Protein AF-0000000082937849 (afdb_homodimer)

Sequence (236 aa):
MTFFYVCLGGLIGALARYGLTTFLNKKFVTYGPYKSTLLINVVGSLILGVLLGVLEGNSEEVKLGVSVGVIGAFTTYSTFSLDCVKLLIEKQWRIFFLYSLSTFLLCVFFFYLGLIMFMTFFYVCLGGLIGALARYGLTTFLNKKFVTYGPYKSTLLINVVGSLILGVLLGVLEGNSEEVKLGVSVGVIGAFTTYSTFSLDCVKLLIEKQWRIFFLYSLSTFLLCVFFFYLGLIMF

Organism: NCBI:txid1808955

Secondary structure (DSSP, 8-state):
-HHHHHHHHHHHHHHHHHHHHHHHHHH--SSHHHHHHHHHHHHHHHHHHHHHHHTTTS-HHHHHIIIIIIIHHHS-SHHHHHHHHHHHHTT-HHHHHHHHHHHHHHHHHHHHHHHHT-/-HHHHHHHHHHHHHHHHHHHHHHHHHH--SSTHHHHHHHHHHHHHHHHHHHHHHTTTS-HHHHIIIIIIIIHHHS-SHHHHHHHHHHHHTT-HHHHHHHHHHHHHHHHHHHHHHHHT-

Nearest PDB structures (foldseek):
  7kka-assembly1_B  TM=8.982E-01  e=3.176E-04  Escherichia coli
  7kkr-assembly1_B  TM=8.951E-01  e=3.511E-04  Escherichia coli
  5kbn-assembly1_A  TM=8.966E-01  e=7.843E-04  Escherichia coli
  6b24-assembly1_A  TM=7.841E-01  e=1.653E-04  Escherichia coli
  6b2b-assembly1_B  TM=7.882E-01  e=5.802E-04  Escherichia coli

pLDDT: mean 94.39, std 5.17, range [73.0, 98.88]

Radius of gyration: 16.49 Å; Cα contacts (8 Å, |Δi|>4): 453; chains: 2; bounding box: 31×48×45 Å

InterPro domains:
  IPR003691 Fluoride-specific ion channel FluC [MF_00454] (3-118)
  IPR003691 Fluoride-specific ion channel FluC [PF02537] (5-115)
  IPR003691 Fluoride-specific ion channel FluC [PTHR28259] (3-114)

Solvent-accessible surface area (backbone atoms only — not comparable to full-atom values): 10563 Å² total; per-residue (Å²): 113,50,66,57,34,20,25,53,15,0,23,51,10,16,42,50,34,51,52,50,38,55,52,38,38,71,69,31,76,80,68,18,67,56,56,29,54,40,50,40,26,28,52,29,9,20,50,46,21,34,43,60,45,75,40,68,84,50,55,68,44,57,46,41,10,45,49,52,4,20,35,22,9,31,5,36,34,27,61,51,26,50,50,45,44,50,27,55,74,70,64,38,58,69,60,35,51,52,49,55,50,48,41,53,52,45,16,36,47,33,16,49,54,22,36,68,76,89,115,50,63,57,34,19,24,53,16,0,23,52,10,16,42,50,34,51,52,50,37,54,51,39,36,72,70,31,72,78,75,27,67,55,57,31,54,40,50,41,26,28,53,29,8,20,51,46,21,35,42,61,47,77,41,70,82,52,57,67,44,58,45,40,10,45,48,52,4,20,36,21,8,32,5,38,34,27,60,51,25,51,49,45,44,50,27,54,75,69,64,36,59,71,60,34,51,52,51,56,50,47,41,52,52,46,14,34,48,34,15,50,54,22,36,68,75,89

Structure (mmCIF, N/CA/C/O backbone):
data_AF-0000000082937849-model_v1
#
loop_
_entity.id
_entity.type
_entity.pdbx_description
1 polymer 'Fluoride-specific ion channel FluC'
#
loop_
_atom_site.group_PDB
_atom_site.id
_atom_site.type_symbol
_atom_site.label_atom_id
_atom_site.label_alt_id
_atom_site.label_comp_id
_atom_site.label_asym_id
_atom_site.label_entity_id
_atom_site.label_seq_id
_atom_site.pdbx_PDB_ins_code
_atom_site.Cartn_x
_atom_site.Cartn_y
_atom_site.Cartn_z
_atom_site.occupancy
_atom_site.B_iso_or_equiv
_atom_site.auth_seq_id
_atom_site.auth_comp_id
_atom_site.auth_asym_id
_atom_site.auth_atom_id
_atom_site.pdbx_PDB_model_num
ATOM 1 N N . MET A 1 1 ? -13.078 -20.062 6.066 1 81.81 1 MET A N 1
ATOM 2 C CA . MET A 1 1 ? -11.883 -20.125 6.895 1 81.81 1 MET A CA 1
ATOM 3 C C . MET A 1 1 ? -10.836 -19.125 6.41 1 81.81 1 MET A C 1
ATOM 5 O O . MET A 1 1 ? -10.203 -18.438 7.219 1 81.81 1 MET A O 1
ATOM 9 N N . THR A 1 2 ? -10.875 -18.734 5.133 1 86 2 THR A N 1
ATOM 10 C CA . THR A 1 2 ? -9.93 -17.797 4.539 1 86 2 THR A CA 1
ATOM 11 C C . THR A 1 2 ? -10.164 -16.391 5.07 1 86 2 THR A C 1
ATOM 13 O O . THR A 1 2 ? -9.219 -15.68 5.41 1 86 2 THR A O 1
ATOM 16 N N . PHE A 1 3 ? -11.383 -16.078 5.316 1 88.06 3 PHE A N 1
ATOM 17 C CA . PHE A 1 3 ? -11.75 -14.742 5.77 1 88.06 3 PHE A CA 1
ATOM 18 C C . PHE A 1 3 ? -11.18 -14.469 7.156 1 88.06 3 PHE A C 1
ATOM 20 O O . PHE A 1 3 ? -10.711 -13.359 7.434 1 88.06 3 PHE A O 1
ATOM 27 N N . PHE A 1 4 ? -11.164 -15.477 7.93 1 90 4 PHE A N 1
ATOM 28 C CA . PHE A 1 4 ? -10.664 -15.336 9.289 1 90 4 PHE A CA 1
ATOM 29 C C . PHE A 1 4 ? -9.164 -15.07 9.289 1 90 4 PHE A C 1
ATOM 31 O O . PHE A 1 4 ? -8.672 -14.227 10.039 1 90 4 PHE A O 1
ATOM 38 N N . TYR A 1 5 ? -8.422 -15.766 8.523 1 91.88 5 TYR A N 1
ATOM 39 C CA . TYR A 1 5 ? -6.977 -15.609 8.445 1 91.88 5 TYR A CA 1
ATOM 40 C C . TYR A 1 5 ? -6.605 -14.242 7.895 1 91.88 5 TYR A C 1
ATOM 42 O O . TYR A 1 5 ? -5.688 -13.586 8.406 1 91.88 5 TYR A O 1
ATOM 50 N N . VAL A 1 6 ? -7.359 -13.797 6.895 1 92.94 6 VAL A N 1
ATOM 51 C CA . VAL A 1 6 ? -7.113 -12.492 6.289 1 92.94 6 VAL A CA 1
ATOM 52 C C . VAL A 1 6 ? -7.438 -11.391 7.289 1 92.94 6 VAL A C 1
ATOM 54 O O . VAL A 1 6 ? -6.707 -10.398 7.391 1 92.94 6 VAL A O 1
ATOM 57 N N . CYS A 1 7 ? -8.5 -11.617 7.977 1 92.31 7 CYS A N 1
ATOM 58 C CA . CYS A 1 7 ? -8.906 -10.664 9 1 92.31 7 CYS A CA 1
ATOM 59 C C . CYS A 1 7 ? -7.836 -10.523 10.078 1 92.31 7 CYS A C 1
ATOM 61 O O . CYS A 1 7 ? -7.434 -9.414 10.422 1 92.31 7 CYS A O 1
ATOM 63 N N . LEU A 1 8 ? -7.422 -11.562 10.633 1 92.62 8 LEU A N 1
ATOM 64 C CA . LEU A 1 8 ? -6.391 -11.555 11.664 1 92.62 8 LEU A CA 1
ATOM 65 C C . LEU A 1 8 ? -5.09 -10.977 11.125 1 92.62 8 LEU A C 1
ATOM 67 O O . LEU A 1 8 ? -4.387 -10.25 11.836 1 92.62 8 LEU A O 1
ATOM 71 N N . GLY A 1 9 ? -4.773 -11.383 9.977 1 94.44 9 GLY A N 1
ATOM 72 C CA . GLY A 1 9 ? -3.594 -10.82 9.336 1 94.44 9 GLY A CA 1
ATOM 73 C C . GLY A 1 9 ? -3.666 -9.312 9.172 1 94.44 9 GLY A C 1
ATOM 74 O O . GLY A 1 9 ? -2.684 -8.609 9.414 1 94.44 9 GLY A O 1
ATOM 75 N N . GLY A 1 10 ? -4.867 -8.867 8.75 1 95 10 GLY A N 1
ATOM 76 C CA . GLY A 1 10 ? -5.062 -7.438 8.594 1 95 10 GLY A CA 1
ATOM 77 C C . GLY A 1 10 ? -4.859 -6.664 9.891 1 95 10 GLY A C 1
ATOM 78 O O . GLY A 1 10 ? -4.27 -5.582 9.883 1 95 10 GLY A O 1
ATOM 79 N N . LEU A 1 11 ? -5.391 -7.266 10.906 1 94.25 11 LEU A N 1
ATOM 80 C CA . LEU A 1 11 ? -5.227 -6.684 12.234 1 94.25 11 LEU A CA 1
ATOM 81 C C . LEU A 1 11 ? -3.752 -6.574 12.602 1 94.25 11 LEU A C 1
ATOM 83 O O . LEU A 1 11 ? -3.291 -5.512 13.031 1 94.25 11 LEU A O 1
ATOM 87 N N . ILE A 1 12 ? -3.002 -7.555 12.438 1 95.25 12 ILE A N 1
ATOM 88 C CA . ILE A 1 12 ? -1.585 -7.625 12.781 1 95.25 12 ILE A CA 1
ATOM 89 C C . ILE A 1 12 ? -0.79 -6.676 11.883 1 95.25 12 ILE A C 1
ATOM 91 O O . ILE A 1 12 ? 0.069 -5.934 12.367 1 95.25 12 ILE A O 1
ATOM 95 N N . GLY A 1 13 ? -1.058 -6.719 10.594 1 96.69 13 GLY A N 1
ATOM 96 C CA . GLY A 1 13 ? -0.357 -5.867 9.641 1 96.69 13 GLY A CA 1
ATOM 97 C C . GLY A 1 13 ? -0.557 -4.387 9.914 1 96.69 13 GLY A C 1
ATOM 98 O O . GLY A 1 13 ? 0.404 -3.615 9.914 1 96.69 13 GLY A O 1
ATOM 99 N N . ALA A 1 14 ? -1.799 -4.043 10.172 1 96 14 ALA A N 1
ATOM 100 C CA . ALA A 1 14 ? -2.121 -2.643 10.438 1 96 14 ALA A CA 1
ATOM 101 C C . ALA A 1 14 ? -1.448 -2.164 11.719 1 96 14 ALA A C 1
ATOM 103 O O . ALA A 1 14 ? -0.948 -1.038 11.781 1 96 14 ALA A O 1
ATOM 104 N N . LEU A 1 15 ? -1.466 -2.98 12.711 1 94.75 15 LEU A N 1
ATOM 105 C CA . LEU A 1 15 ? -0.83 -2.639 13.977 1 94.75 15 LEU A CA 1
ATOM 106 C C . LEU A 1 15 ? 0.679 -2.498 13.812 1 94.75 15 LEU A C 1
ATOM 108 O O . LEU A 1 15 ? 1.292 -1.599 14.391 1 94.75 15 LEU A O 1
ATOM 112 N N . ALA A 1 16 ? 1.282 -3.385 13.141 1 96.69 16 ALA A N 1
ATOM 113 C CA . ALA A 1 16 ? 2.719 -3.332 12.883 1 96.69 16 ALA A CA 1
ATOM 114 C C . ALA A 1 16 ? 3.092 -2.07 12.109 1 96.69 16 ALA A C 1
ATOM 116 O O . ALA A 1 16 ? 4.094 -1.419 12.422 1 96.69 16 ALA A O 1
ATOM 117 N N . ARG A 1 17 ? 2.307 -1.767 11.055 1 96.56 17 ARG A N 1
ATOM 118 C CA . ARG A 1 17 ? 2.566 -0.543 10.305 1 96.56 17 ARG A CA 1
ATOM 119 C C . ARG A 1 17 ? 2.494 0.682 11.211 1 96.56 17 ARG A C 1
ATOM 121 O O . ARG A 1 17 ? 3.398 1.52 11.203 1 96.56 17 ARG A O 1
ATOM 128 N N . TYR A 1 18 ? 1.424 0.742 11.969 1 94.62 18 TYR A N 1
ATOM 129 C CA . TYR A 1 18 ? 1.216 1.895 12.836 1 94.62 18 TYR A CA 1
ATOM 130 C C . TYR A 1 18 ? 2.344 2.021 13.852 1 94.62 18 TYR A C 1
ATOM 132 O O . TYR A 1 18 ? 2.879 3.113 14.062 1 94.62 18 TYR A O 1
ATOM 140 N N . GLY A 1 19 ? 2.613 0.949 14.516 1 94.25 19 GLY A N 1
ATOM 141 C CA . GLY A 1 19 ? 3.684 0.954 15.5 1 94.25 19 GLY A CA 1
ATOM 142 C C . GLY A 1 19 ? 5.027 1.354 14.922 1 94.25 19 GLY A C 1
ATOM 143 O O . GLY A 1 19 ? 5.73 2.188 15.492 1 94.25 19 GLY A O 1
ATOM 144 N N . LEU A 1 20 ? 5.445 0.78 13.836 1 94.19 20 LEU A N 1
ATOM 145 C CA . LEU A 1 20 ? 6.738 1.064 13.219 1 94.19 20 LEU A CA 1
ATOM 146 C C . LEU A 1 20 ? 6.789 2.496 12.695 1 94.19 20 LEU A C 1
ATOM 148 O O . LEU A 1 20 ? 7.816 3.17 12.812 1 94.19 20 LEU A O 1
ATOM 152 N N . THR A 1 21 ? 5.676 2.912 12.062 1 93.44 21 THR A N 1
ATOM 153 C CA . THR A 1 21 ? 5.625 4.281 11.562 1 93.44 21 THR A CA 1
ATOM 154 C C . THR A 1 21 ? 5.801 5.281 12.695 1 93.44 21 THR A C 1
ATOM 156 O O . THR A 1 21 ? 6.543 6.258 12.57 1 93.44 21 THR A O 1
ATOM 159 N N . THR A 1 22 ? 5.07 5.004 13.805 1 91.75 22 THR A N 1
ATOM 160 C CA . THR A 1 22 ? 5.168 5.887 14.969 1 91.75 22 THR A CA 1
ATOM 161 C C . THR A 1 22 ? 6.594 5.902 15.508 1 91.75 22 THR A C 1
ATOM 163 O O . THR A 1 22 ? 7.121 6.961 15.859 1 91.75 22 THR A O 1
ATOM 166 N N . PHE A 1 23 ? 7.176 4.758 15.586 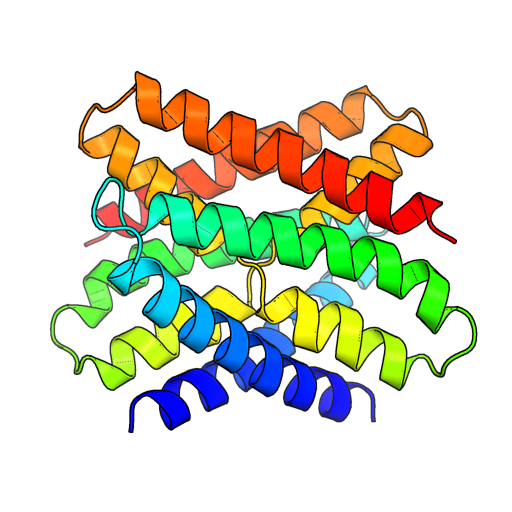1 93.5 23 PHE A N 1
ATOM 167 C CA . PHE A 1 23 ? 8.547 4.641 16.062 1 93.5 23 PHE A CA 1
ATOM 168 C C . PHE A 1 23 ? 9.508 5.379 15.141 1 93.5 23 PHE A C 1
ATOM 170 O O . PHE A 1 23 ? 10.352 6.145 15.609 1 93.5 23 PHE A O 1
ATOM 177 N N . LEU A 1 24 ? 9.438 5.188 13.859 1 93.31 24 LEU A N 1
ATOM 178 C CA . LEU A 1 24 ? 10.336 5.77 12.867 1 93.31 24 LEU A CA 1
ATOM 179 C C . LEU A 1 24 ? 10.164 7.281 12.797 1 93.31 24 LEU A C 1
ATOM 181 O O . LEU A 1 24 ? 11.141 8.016 12.578 1 93.31 24 LEU A O 1
ATOM 185 N N . ASN A 1 25 ? 8.898 7.707 12.938 1 91.12 25 ASN A N 1
ATOM 186 C CA . ASN A 1 25 ? 8.648 9.148 12.914 1 91.12 25 ASN A CA 1
ATOM 187 C C . ASN A 1 25 ? 9.359 9.859 14.062 1 91.12 25 ASN A C 1
ATOM 189 O O . ASN A 1 25 ? 9.758 11.016 13.93 1 91.12 25 ASN A O 1
ATOM 193 N N . LYS A 1 26 ? 9.469 9.219 15.219 1 89.56 26 LYS A N 1
ATOM 194 C CA . LYS A 1 26 ? 10.18 9.773 16.359 1 89.56 26 LYS A CA 1
ATOM 195 C C . LYS A 1 26 ? 11.688 9.797 16.125 1 89.56 26 LYS A C 1
ATOM 197 O O . LYS A 1 26 ? 12.391 10.672 16.625 1 89.56 26 LYS A O 1
ATOM 202 N N . LYS A 1 27 ? 12.18 8.922 15.32 1 88.94 27 LYS A N 1
ATOM 203 C CA . LYS A 1 27 ? 13.609 8.797 15.062 1 88.94 27 LYS A CA 1
ATOM 204 C C . LYS A 1 27 ? 14.047 9.703 13.922 1 88.94 27 LYS A C 1
ATOM 206 O O . LYS A 1 27 ? 15.141 10.266 13.945 1 88.94 27 LYS A O 1
ATOM 211 N N . PHE A 1 28 ? 13.156 9.703 12.883 1 84.06 28 PHE A N 1
ATOM 212 C CA . PHE A 1 28 ? 13.461 10.516 11.711 1 84.06 28 PHE A CA 1
ATOM 213 C C . PHE A 1 28 ? 12.867 11.914 11.844 1 84.06 28 PHE A C 1
ATOM 215 O O . PHE A 1 28 ? 11.688 12.117 11.547 1 84.06 28 PHE A O 1
ATOM 222 N N . VAL A 1 29 ? 13.672 12.805 12.336 1 76.12 29 VAL A N 1
ATOM 223 C CA . VAL A 1 29 ? 13.188 14.156 12.602 1 76.12 29 VAL A CA 1
ATOM 224 C C . VAL A 1 29 ? 13.016 14.914 11.289 1 76.12 29 VAL A C 1
ATOM 226 O O . VAL A 1 29 ? 12.016 15.617 11.094 1 76.12 29 VAL A O 1
ATOM 229 N N . THR A 1 30 ? 14.062 14.75 10.414 1 77.38 30 THR A N 1
ATOM 230 C CA . THR A 1 30 ? 14.008 15.406 9.109 1 77.38 30 THR A CA 1
ATOM 231 C C . THR A 1 30 ? 13.258 14.547 8.102 1 77.38 30 THR A C 1
ATOM 233 O O . THR A 1 30 ? 13.562 13.359 7.938 1 77.38 30 THR A O 1
ATOM 236 N N . TYR A 1 31 ? 12.078 14.953 7.383 1 74.88 31 TYR A N 1
ATOM 237 C CA . TYR A 1 31 ? 11.273 14.336 6.332 1 74.88 31 TYR A CA 1
ATOM 238 C C . TYR A 1 31 ? 10.383 13.234 6.898 1 74.88 31 TYR A C 1
ATOM 240 O O . TYR A 1 31 ? 9.617 12.609 6.168 1 74.88 31 TYR A O 1
ATOM 248 N N . GLY A 1 32 ? 10.469 12.859 8.133 1 80.44 32 GLY A N 1
ATOM 249 C CA . GLY A 1 32 ? 9.758 11.953 9.023 1 80.44 32 GLY A CA 1
ATOM 250 C C . GLY A 1 32 ? 8.812 11.023 8.297 1 80.44 32 GLY A C 1
ATOM 251 O O . GLY A 1 32 ? 9.219 9.945 7.852 1 80.44 32 GLY A O 1
ATOM 252 N N . PRO A 1 33 ? 7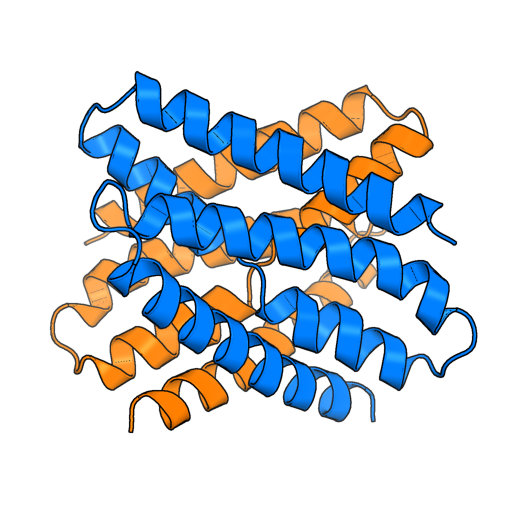.672 11.594 7.785 1 89.06 33 PRO A N 1
ATOM 253 C CA . PRO A 1 33 ? 6.621 10.703 7.289 1 89.06 33 PRO A CA 1
ATOM 254 C C . PRO A 1 33 ? 6.988 10.031 5.965 1 89.06 33 PRO A C 1
ATOM 256 O O . PRO A 1 33 ? 6.645 8.875 5.742 1 89.06 33 PRO A O 1
ATOM 259 N N . TYR A 1 34 ? 7.793 10.688 5.223 1 94.12 34 TYR A N 1
ATOM 260 C CA . TYR A 1 34 ? 8.172 10.148 3.924 1 94.12 34 TYR A CA 1
ATOM 261 C C . TYR A 1 34 ? 9.117 8.961 4.082 1 94.12 34 TYR A C 1
ATOM 263 O O . TYR A 1 34 ? 8.984 7.957 3.377 1 94.12 34 TYR A O 1
ATOM 271 N N . LYS A 1 35 ? 10.023 9.117 5.035 1 95.25 35 LYS A N 1
ATOM 272 C CA . LYS A 1 35 ? 10.984 8.047 5.266 1 95.25 35 LYS A CA 1
ATOM 273 C C . LYS A 1 35 ? 10.312 6.816 5.863 1 95.25 35 LYS A C 1
ATOM 275 O O . LYS A 1 35 ? 10.664 5.688 5.527 1 95.25 35 LYS A O 1
ATOM 280 N N . SER A 1 36 ? 9.414 7.066 6.742 1 96.56 36 SER A N 1
ATOM 281 C CA . SER A 1 36 ? 8.703 5.965 7.383 1 96.56 36 SER A CA 1
ATOM 282 C C . SER A 1 36 ? 7.898 5.164 6.367 1 96.56 36 SER A C 1
ATOM 284 O O . SER A 1 36 ? 7.945 3.934 6.359 1 96.56 36 SER A O 1
ATOM 286 N N . THR A 1 37 ? 7.16 5.855 5.512 1 97.44 37 THR A N 1
ATOM 287 C CA . THR A 1 37 ? 6.344 5.188 4.504 1 97.44 37 THR A CA 1
ATOM 288 C C . THR A 1 37 ? 7.219 4.418 3.52 1 97.44 37 THR A C 1
ATOM 290 O O . THR A 1 37 ? 6.887 3.295 3.131 1 97.44 37 THR A O 1
ATOM 293 N N . LEU A 1 38 ? 8.305 5.035 3.143 1 98 38 LEU A N 1
ATOM 294 C CA . LEU A 1 38 ? 9.25 4.379 2.248 1 98 38 LEU A CA 1
ATOM 295 C C . LEU A 1 38 ? 9.758 3.076 2.855 1 98 38 LEU A C 1
ATOM 297 O O . LEU A 1 38 ? 9.727 2.031 2.203 1 98 38 LEU A O 1
ATOM 301 N N . LEU A 1 39 ? 10.18 3.117 4.059 1 97.56 39 LEU A N 1
ATOM 302 C CA . LEU A 1 39 ? 10.781 1.959 4.711 1 97.56 39 LEU A CA 1
ATOM 303 C C . LEU A 1 39 ? 9.758 0.849 4.906 1 97.56 39 LEU A C 1
ATOM 305 O O . LEU A 1 39 ? 10.062 -0.329 4.711 1 97.56 39 LEU A O 1
ATOM 309 N N . ILE A 1 40 ? 8.57 1.188 5.312 1 97.69 40 ILE A N 1
ATOM 310 C CA . ILE A 1 40 ? 7.523 0.198 5.543 1 97.69 40 ILE A CA 1
ATOM 311 C C . ILE A 1 40 ? 7.199 -0.524 4.238 1 97.69 40 ILE A C 1
ATOM 313 O O . ILE A 1 40 ? 7.008 -1.742 4.227 1 97.69 40 ILE A O 1
ATOM 317 N N . ASN A 1 41 ? 7.129 0.192 3.145 1 98.69 41 ASN A N 1
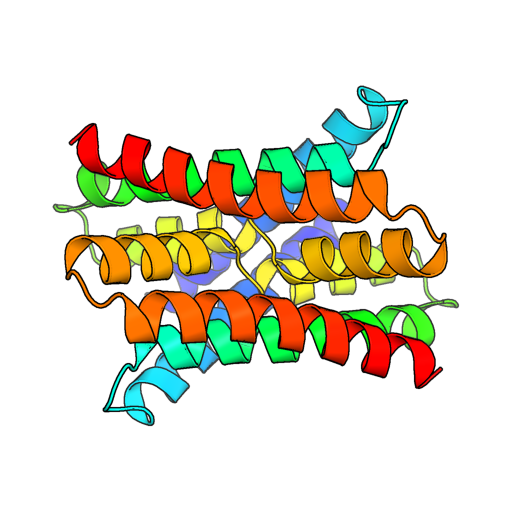ATOM 318 C CA . ASN A 1 41 ? 6.801 -0.4 1.851 1 98.69 41 ASN A CA 1
ATOM 319 C C . ASN A 1 41 ? 7.949 -1.253 1.318 1 98.69 41 ASN A C 1
ATOM 321 O O . ASN A 1 41 ? 7.723 -2.328 0.761 1 98.69 41 ASN A O 1
ATOM 325 N N . VAL A 1 42 ? 9.148 -0.771 1.556 1 98.75 42 VAL A N 1
ATOM 326 C CA . VAL A 1 42 ? 10.305 -1.517 1.079 1 98.75 42 VAL A CA 1
ATOM 327 C C . VAL A 1 42 ? 10.445 -2.814 1.87 1 98.75 42 VAL A C 1
ATOM 329 O O . VAL A 1 42 ? 10.602 -3.891 1.288 1 98.75 42 VAL A O 1
ATOM 332 N N . VAL A 1 43 ? 10.375 -2.723 3.166 1 98.44 43 VAL A N 1
ATOM 333 C CA . VAL A 1 43 ? 10.516 -3.887 4.035 1 98.44 43 VAL A CA 1
ATOM 334 C C . VAL A 1 43 ? 9.375 -4.867 3.766 1 98.44 43 VAL A C 1
ATOM 336 O O . VAL A 1 43 ? 9.602 -6.078 3.66 1 98.44 43 VAL A O 1
ATOM 339 N N . GLY A 1 44 ? 8.172 -4.363 3.66 1 98.56 44 GLY A N 1
ATOM 340 C CA . GLY A 1 44 ? 7.027 -5.215 3.361 1 98.56 44 GLY A CA 1
ATOM 341 C C . GLY A 1 44 ? 7.148 -5.926 2.025 1 98.56 44 GLY A C 1
ATOM 342 O O . GLY A 1 44 ? 6.797 -7.102 1.907 1 98.56 44 GLY A O 1
ATOM 343 N N . SER A 1 45 ? 7.629 -5.223 0.986 1 98.75 45 SER A N 1
ATOM 344 C CA . SER A 1 45 ? 7.82 -5.828 -0.327 1 98.75 45 SER A CA 1
ATOM 345 C C . SER A 1 45 ? 8.867 -6.938 -0.276 1 98.75 45 SER A C 1
ATOM 347 O O . SER A 1 45 ? 8.68 -8 -0.866 1 98.75 45 SER A O 1
ATOM 349 N N . LEU A 1 46 ? 9.945 -6.672 0.462 1 98.56 46 LEU A N 1
ATOM 350 C CA . LEU A 1 46 ? 10.977 -7.688 0.639 1 98.56 46 LEU A CA 1
ATOM 351 C C . LEU A 1 46 ? 10.398 -8.938 1.305 1 98.56 46 LEU A C 1
ATOM 353 O O . LEU A 1 46 ? 10.625 -10.055 0.84 1 98.56 46 LEU A O 1
ATOM 357 N N . ILE A 1 47 ? 9.695 -8.773 2.383 1 98.12 47 ILE A N 1
ATOM 358 C CA . ILE A 1 47 ? 9.164 -9.883 3.162 1 98.12 47 ILE A CA 1
ATOM 359 C C . ILE A 1 47 ? 8.172 -10.68 2.318 1 98.12 47 ILE A C 1
ATOM 361 O O . ILE A 1 47 ? 8.148 -11.914 2.381 1 98.12 47 ILE A O 1
ATOM 365 N N . LEU A 1 48 ? 7.324 -9.969 1.523 1 97.75 48 LEU A N 1
ATOM 366 C CA . LEU A 1 48 ? 6.387 -10.688 0.665 1 97.75 48 LEU A CA 1
ATOM 367 C C . LEU A 1 48 ? 7.133 -11.562 -0.336 1 97.75 48 LEU A C 1
ATOM 369 O O . LEU A 1 48 ? 6.742 -12.711 -0.572 1 97.75 48 LEU A O 1
ATOM 373 N N . GLY A 1 49 ? 8.172 -10.992 -0.956 1 97.62 49 GLY A N 1
ATOM 374 C CA . GLY A 1 49 ? 8.984 -11.797 -1.854 1 97.62 49 GLY A CA 1
ATOM 375 C C . GLY A 1 49 ? 9.523 -13.055 -1.202 1 97.62 49 GLY A C 1
ATOM 376 O O . GLY A 1 49 ? 9.453 -14.141 -1.78 1 97.62 49 GLY A O 1
ATOM 377 N N . VAL A 1 50 ? 10.062 -12.953 -0.005 1 96.88 50 VAL A N 1
ATOM 378 C CA . VAL A 1 50 ? 10.617 -14.07 0.749 1 96.88 50 VAL A CA 1
ATOM 379 C C . VAL A 1 50 ? 9.516 -15.078 1.059 1 96.88 50 VAL A C 1
ATOM 381 O O . VAL A 1 50 ? 9.727 -16.297 0.933 1 96.88 50 VAL A O 1
ATOM 384 N N . LEU A 1 51 ? 8.367 -14.648 1.43 1 95.44 51 LEU A N 1
ATOM 385 C CA . LEU A 1 51 ? 7.277 -15.5 1.911 1 95.44 51 LEU A CA 1
ATOM 386 C C . LEU A 1 51 ? 6.707 -16.344 0.78 1 95.44 51 LEU A C 1
ATOM 388 O O . LEU A 1 51 ? 6.188 -17.438 1.02 1 95.44 51 LEU A O 1
ATOM 392 N N . LEU A 1 52 ? 6.773 -15.82 -0.45 1 91.56 52 LEU A N 1
ATOM 393 C CA . LEU A 1 52 ? 6.254 -16.594 -1.574 1 91.56 52 LEU A CA 1
ATOM 394 C C . LEU A 1 52 ? 7.004 -17.922 -1.721 1 91.56 52 LEU A C 1
ATOM 396 O O . LEU A 1 52 ? 6.426 -18.922 -2.15 1 91.56 52 LEU A O 1
ATOM 400 N N . GLY A 1 53 ? 8.234 -17.906 -1.37 1 89.62 53 GLY A N 1
ATOM 401 C CA . GLY A 1 53 ? 9.016 -19.125 -1.375 1 89.62 53 GLY A CA 1
ATOM 402 C C . GLY A 1 53 ? 8.844 -19.953 -0.11 1 89.62 53 GLY A C 1
ATOM 403 O O . GLY A 1 53 ? 8.633 -21.172 -0.174 1 89.62 53 GLY A O 1
ATOM 404 N N . VAL A 1 54 ? 8.859 -19.359 1.018 1 91.25 54 VAL A N 1
ATOM 405 C CA . VAL A 1 54 ? 8.852 -20 2.328 1 91.25 54 VAL A CA 1
ATOM 406 C C . VAL A 1 54 ? 7.512 -20.688 2.561 1 91.25 54 VAL A C 1
ATOM 408 O O . VAL A 1 54 ? 7.449 -21.75 3.201 1 91.25 54 VAL A O 1
ATOM 411 N N . LEU A 1 55 ? 6.434 -20.109 1.934 1 91.12 55 LEU A N 1
ATOM 412 C CA . LEU A 1 55 ? 5.098 -20.594 2.26 1 91.12 55 LEU A CA 1
ATOM 413 C C . LEU A 1 55 ? 4.602 -21.562 1.2 1 91.12 55 LEU A C 1
ATOM 415 O O . LEU A 1 55 ? 3.453 -22.016 1.254 1 91.12 55 LEU A O 1
ATOM 419 N N . GLU A 1 56 ? 5.27 -21.922 0.067 1 86.44 56 GLU A N 1
ATOM 420 C CA . GLU A 1 56 ? 4.852 -22.75 -1.055 1 86.44 56 GLU A CA 1
ATOM 421 C C . GLU A 1 56 ? 4.223 -24.062 -0.568 1 86.44 56 GLU A C 1
ATOM 423 O O . GLU A 1 56 ? 3.238 -24.531 -1.14 1 86.44 56 GLU A O 1
ATOM 428 N N . GLY A 1 57 ? 4.496 -24.594 0.532 1 88.12 57 GLY A N 1
ATOM 429 C CA . GLY A 1 57 ? 4 -25.859 1.03 1 88.12 57 GLY A CA 1
ATOM 430 C C . GLY A 1 57 ? 2.953 -25.719 2.117 1 88.12 57 GLY A C 1
ATOM 431 O O . GLY A 1 57 ? 2.338 -26.703 2.533 1 88.12 57 GLY A O 1
ATOM 432 N N . ASN A 1 58 ? 2.615 -24.594 2.379 1 91.19 58 ASN A N 1
ATOM 433 C CA . ASN A 1 58 ? 1.628 -24.344 3.426 1 91.19 58 ASN A CA 1
ATOM 434 C C . ASN A 1 58 ? 0.215 -24.266 2.855 1 91.19 58 ASN A C 1
ATOM 436 O O . ASN A 1 58 ? 0.031 -24.266 1.637 1 91.19 58 ASN A O 1
ATOM 440 N N . SER A 1 59 ? -0.714 -24.297 3.723 1 92.25 59 SER A N 1
ATOM 441 C CA . SER A 1 59 ? -2.109 -24.219 3.299 1 92.25 59 SER A CA 1
ATOM 442 C C . SER A 1 59 ? -2.422 -22.875 2.656 1 92.25 59 SER A C 1
ATOM 444 O O . SER A 1 59 ? -1.754 -21.875 2.939 1 92.25 59 SER A O 1
ATOM 446 N N . GLU A 1 60 ? -3.402 -22.781 1.803 1 91.31 60 GLU A N 1
ATOM 447 C CA . GLU A 1 60 ? -3.832 -21.547 1.143 1 91.31 60 GLU A CA 1
ATOM 448 C C . GLU A 1 60 ? -4.281 -20.5 2.16 1 91.31 60 GLU A C 1
ATOM 450 O O . GLU A 1 60 ? -4.07 -19.312 1.96 1 91.31 60 GLU A O 1
ATOM 455 N N . GLU A 1 61 ? -4.902 -20.984 3.195 1 91.25 61 GLU A N 1
ATOM 456 C CA . GLU A 1 61 ? -5.371 -20.094 4.25 1 91.25 61 GLU A CA 1
ATOM 457 C C . GLU A 1 61 ? -4.211 -19.344 4.898 1 91.25 61 GLU A C 1
ATOM 459 O O . GLU A 1 61 ? -4.285 -18.141 5.109 1 91.25 61 GLU A O 1
ATOM 464 N N . VAL A 1 62 ? -3.189 -20.109 5.176 1 90.5 62 VAL A N 1
ATOM 465 C CA . VAL A 1 62 ? -2.012 -19.516 5.797 1 90.5 62 VAL A CA 1
ATOM 466 C C . VAL A 1 62 ? -1.333 -18.578 4.805 1 90.5 62 VAL A C 1
ATOM 468 O O . VAL A 1 62 ? -0.928 -17.469 5.172 1 90.5 62 VAL A O 1
ATOM 471 N N . LYS A 1 63 ? -1.213 -18.922 3.625 1 93.75 63 LYS A N 1
ATOM 472 C CA . LYS A 1 63 ? -0.597 -18.094 2.59 1 93.75 63 LYS A CA 1
ATOM 473 C C . LYS A 1 63 ? -1.341 -16.766 2.43 1 93.75 63 LYS A C 1
ATOM 475 O O . LYS A 1 63 ? -0.727 -15.703 2.449 1 93.75 63 LYS A O 1
ATOM 480 N N . LEU A 1 64 ? -2.615 -16.859 2.369 1 91.38 64 LEU A N 1
ATOM 481 C CA . LEU A 1 64 ? -3.434 -15.664 2.172 1 91.38 64 LEU A CA 1
ATOM 482 C C . LEU A 1 64 ? -3.451 -14.797 3.43 1 91.38 64 LEU A C 1
ATOM 484 O O . LEU A 1 64 ? -3.408 -13.57 3.346 1 91.38 64 LEU A O 1
ATOM 488 N N . GLY A 1 65 ? -3.561 -15.445 4.594 1 93.44 65 GLY A N 1
ATOM 489 C CA . GLY A 1 65 ? -3.537 -14.711 5.848 1 93.44 65 GLY A CA 1
ATOM 490 C C . GLY A 1 65 ? -2.264 -13.914 6.047 1 93.44 65 GLY A C 1
ATOM 491 O O . GLY A 1 65 ? -2.311 -12.766 6.496 1 93.44 65 GLY A O 1
ATOM 492 N N . VAL A 1 66 ? -1.162 -14.484 5.656 1 94.31 66 VAL A N 1
ATOM 493 C CA . VAL A 1 66 ? 0.122 -13.836 5.902 1 94.31 66 VAL A CA 1
ATOM 494 C C . VAL A 1 66 ? 0.433 -12.859 4.773 1 94.31 66 VAL A C 1
ATOM 496 O O . VAL A 1 66 ? 0.749 -11.695 5.027 1 94.31 66 VAL A O 1
ATOM 499 N N . SER A 1 67 ? 0.342 -13.281 3.529 1 93.94 67 SER A N 1
ATOM 500 C CA . SER A 1 67 ? 0.742 -12.453 2.396 1 93.94 67 SER A CA 1
ATOM 501 C C . SER A 1 67 ? -0.26 -11.336 2.15 1 93.94 67 SER A C 1
ATOM 503 O O . SER A 1 67 ? 0.11 -10.156 2.131 1 93.94 67 SER A O 1
ATOM 505 N N . VAL A 1 68 ? -1.562 -11.656 2.119 1 91 68 VAL A N 1
ATOM 506 C CA . VAL A 1 68 ? -2.609 -10.688 1.827 1 91 68 VAL A CA 1
ATOM 507 C C . VAL A 1 68 ? -2.984 -9.938 3.102 1 91 68 VAL A C 1
ATOM 509 O O . VAL A 1 68 ? -3.133 -8.711 3.086 1 91 68 VAL A O 1
ATOM 512 N N . GLY A 1 69 ? -3.125 -10.719 4.129 1 94.12 69 GLY A N 1
ATOM 513 C CA . GLY A 1 69 ? -3.553 -10.109 5.383 1 94.12 69 GLY A CA 1
ATOM 514 C C 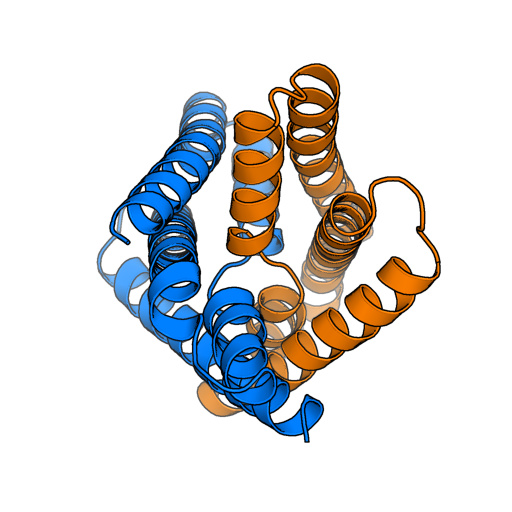. GLY A 1 69 ? -2.463 -9.289 6.051 1 94.12 69 GLY A C 1
ATOM 515 O O . GLY A 1 69 ? -2.551 -8.062 6.113 1 94.12 69 GLY A O 1
ATOM 516 N N . VAL A 1 70 ? -1.377 -9.914 6.465 1 96.38 70 VAL A N 1
ATOM 517 C CA . VAL A 1 70 ? -0.355 -9.266 7.277 1 96.38 70 VAL A CA 1
ATOM 518 C C . VAL A 1 70 ? 0.452 -8.297 6.41 1 96.38 70 VAL A C 1
ATOM 520 O O . VAL A 1 70 ? 0.437 -7.086 6.641 1 96.38 70 VAL A O 1
ATOM 523 N N . ILE A 1 71 ? 1.073 -8.812 5.363 1 97.38 71 ILE A N 1
ATOM 524 C CA . ILE A 1 71 ? 2.002 -7.996 4.586 1 97.38 71 ILE A CA 1
ATOM 525 C C . ILE A 1 71 ? 1.227 -6.965 3.77 1 97.38 71 ILE A C 1
ATOM 527 O O . ILE A 1 71 ? 1.666 -5.824 3.625 1 97.38 71 ILE A O 1
ATOM 531 N N . GLY A 1 72 ? 0.092 -7.387 3.258 1 96.62 72 GLY A N 1
ATOM 532 C CA . GLY A 1 72 ? -0.755 -6.441 2.551 1 96.62 72 GLY A CA 1
ATOM 5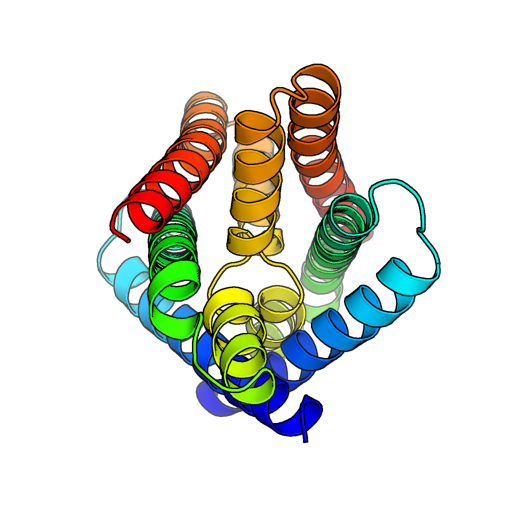33 C C . GLY A 1 72 ? -1.172 -5.258 3.408 1 96.62 72 GLY A C 1
ATOM 534 O O . GLY A 1 72 ? -1.129 -4.113 2.957 1 96.62 72 GLY A O 1
ATOM 535 N N . ALA A 1 73 ? -1.569 -5.535 4.605 1 97.06 73 ALA A N 1
ATOM 536 C CA . ALA A 1 73 ? -2.025 -4.477 5.5 1 97.06 73 ALA A CA 1
ATOM 537 C C . ALA A 1 73 ? -0.847 -3.688 6.062 1 97.06 73 ALA A C 1
ATOM 539 O O . ALA A 1 73 ? -1.022 -2.584 6.582 1 97.06 73 ALA A O 1
ATOM 540 N N . PHE A 1 74 ? 0.293 -4.254 6.004 1 97.81 74 PHE A N 1
ATOM 541 C CA . PHE A 1 74 ? 1.51 -3.615 6.492 1 97.81 74 PHE A CA 1
ATOM 542 C C . PHE A 1 74 ? 1.996 -2.557 5.512 1 97.81 74 PHE A C 1
ATOM 544 O O . PHE A 1 74 ? 2.549 -1.532 5.918 1 97.81 74 PHE A O 1
ATOM 551 N N . THR A 1 75 ? 1.873 -2.77 4.215 1 98.5 75 THR A N 1
ATOM 552 C CA . THR A 1 75 ? 2.266 -1.804 3.197 1 98.5 75 THR A CA 1
ATOM 553 C C . THR A 1 75 ? 1.069 -0.963 2.76 1 98.5 75 THR A C 1
ATOM 555 O O . THR A 1 75 ? -0.078 -1.307 3.053 1 98.5 75 THR A O 1
ATOM 558 N N . THR A 1 76 ? 1.313 0.16 2.15 1 98.31 76 THR A N 1
ATOM 559 C CA . THR A 1 76 ? 0.214 1.047 1.786 1 98.31 76 THR A CA 1
ATOM 560 C C . THR A 1 76 ? 0.582 1.896 0.573 1 98.31 76 THR A C 1
ATOM 562 O O . THR A 1 76 ? 1.716 2.365 0.458 1 98.31 76 THR A O 1
ATOM 565 N N . TYR A 1 77 ? -0.381 2.033 -0.283 1 98.69 77 TYR A N 1
ATOM 566 C CA . TYR A 1 77 ? -0.181 2.891 -1.446 1 98.69 77 TYR A CA 1
ATOM 567 C C . TYR A 1 77 ? -0.842 4.25 -1.242 1 98.69 77 TYR A C 1
ATOM 569 O O . TYR A 1 77 ? -0.357 5.266 -1.747 1 98.69 77 TYR A O 1
ATOM 577 N N . SER A 1 78 ? -1.91 4.305 -0.467 1 98.38 78 SER A N 1
ATOM 578 C CA . SER A 1 78 ? -2.65 5.547 -0.263 1 98.38 78 SER A CA 1
ATOM 579 C C . SER A 1 78 ? -1.813 6.57 0.498 1 98.38 78 SER A C 1
ATOM 581 O O . SER A 1 78 ? -1.831 7.758 0.172 1 98.38 78 SER A O 1
ATOM 583 N N . THR A 1 79 ? -1.082 6.094 1.57 1 97.75 79 THR A N 1
ATOM 584 C CA . THR A 1 79 ? -0.209 7.004 2.303 1 97.75 79 THR A CA 1
ATOM 585 C C . THR A 1 79 ? 0.932 7.492 1.413 1 97.75 79 THR A C 1
ATOM 587 O O . THR A 1 79 ? 1.352 8.648 1.509 1 97.75 79 THR A O 1
ATOM 590 N N . PHE A 1 80 ? 1.44 6.59 0.562 1 98.38 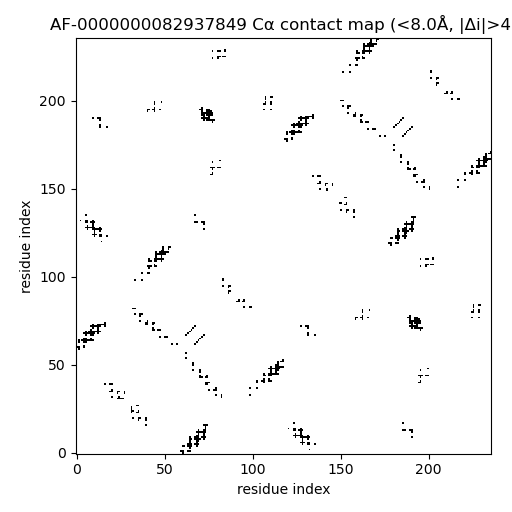80 PHE A N 1
ATOM 591 C CA . PHE A 1 80 ? 2.43 6.996 -0.429 1 98.38 80 PHE A CA 1
ATOM 592 C C . PHE A 1 80 ? 1.881 8.102 -1.318 1 98.38 80 PHE A C 1
ATOM 594 O O . PHE A 1 80 ? 2.578 9.078 -1.606 1 98.38 80 PHE A O 1
ATOM 601 N N . SER A 1 81 ? 0.64 7.984 -1.757 1 98.56 81 SER A N 1
ATOM 602 C CA . SER A 1 81 ? -0.018 8.992 -2.582 1 98.56 81 SER A CA 1
ATOM 603 C C . SER A 1 81 ? -0.172 10.305 -1.827 1 98.56 81 SER A C 1
ATOM 605 O O . SER A 1 81 ? 0.032 11.383 -2.395 1 98.56 81 SER A O 1
ATOM 607 N N . LEU A 1 82 ? -0.56 10.18 -0.56 1 97.69 82 LEU A N 1
ATOM 608 C CA . LEU A 1 82 ? -0.649 11.352 0.305 1 97.69 82 LEU A CA 1
ATOM 609 C C . LEU A 1 82 ? 0.688 12.078 0.372 1 97.69 82 LEU A C 1
ATOM 611 O O . LEU A 1 82 ? 0.742 13.305 0.218 1 97.69 82 LEU A O 1
ATOM 615 N N . ASP A 1 83 ? 1.766 11.336 0.626 1 97.69 83 ASP A N 1
ATOM 616 C CA . ASP A 1 83 ? 3.105 11.914 0.696 1 97.69 83 ASP A CA 1
ATOM 617 C C . ASP A 1 83 ? 3.465 12.625 -0.605 1 97.69 83 ASP A C 1
ATOM 619 O O . ASP A 1 83 ? 3.992 13.734 -0.583 1 97.69 83 ASP A O 1
ATOM 623 N N . CYS A 1 84 ? 3.178 11.969 -1.717 1 98.31 84 CYS A N 1
ATOM 624 C CA . CYS A 1 84 ? 3.477 12.539 -3.023 1 98.31 84 CYS A CA 1
ATOM 625 C C . CYS A 1 84 ? 2.732 13.852 -3.227 1 98.31 84 CYS A C 1
ATOM 627 O O . CYS A 1 84 ? 3.324 14.852 -3.646 1 98.31 84 CYS A O 1
ATOM 629 N N . VAL A 1 85 ? 1.47 13.852 -2.936 1 97.88 85 VAL A N 1
ATOM 630 C CA . VAL A 1 85 ? 0.644 15.039 -3.15 1 97.88 85 VAL A CA 1
ATOM 631 C C . VAL A 1 85 ? 1.114 16.172 -2.24 1 97.88 85 VAL A C 1
ATOM 633 O O . VAL A 1 85 ? 1.178 17.328 -2.66 1 97.88 85 VAL A O 1
ATOM 636 N N . LYS A 1 86 ? 1.437 15.812 -0.984 1 96.69 86 LYS A N 1
ATOM 637 C CA . LYS A 1 86 ? 1.948 16.828 -0.065 1 96.69 86 LYS A CA 1
ATOM 638 C C . LYS A 1 86 ? 3.223 17.469 -0.607 1 96.69 86 LYS A C 1
ATOM 640 O O . LYS A 1 86 ? 3.379 18.688 -0.56 1 96.69 86 LYS A O 1
ATOM 645 N N . LEU A 1 87 ? 4.137 16.656 -1.046 1 97.38 87 LEU A N 1
ATOM 646 C CA . LEU A 1 87 ? 5.387 17.156 -1.601 1 97.38 87 LEU A CA 1
ATOM 647 C C . LEU A 1 87 ? 5.129 18.047 -2.818 1 97.38 87 LEU A C 1
ATOM 649 O O . LEU A 1 87 ? 5.809 19.062 -3.012 1 97.38 87 LEU A O 1
ATOM 653 N N . LEU A 1 88 ? 4.137 17.641 -3.646 1 97.56 88 LEU A N 1
ATOM 654 C CA . LEU A 1 88 ? 3.779 18.422 -4.824 1 97.56 88 LEU A CA 1
ATOM 655 C C . LEU A 1 88 ? 3.188 19.766 -4.426 1 97.56 88 LEU A C 1
ATOM 657 O O . LEU A 1 88 ? 3.557 20.812 -4.984 1 97.56 88 LEU A O 1
ATOM 661 N N . ILE A 1 89 ? 2.287 19.766 -3.459 1 96.56 89 ILE A N 1
ATOM 662 C CA . ILE A 1 89 ? 1.637 20.984 -2.986 1 96.56 89 ILE A CA 1
ATOM 663 C C . ILE A 1 89 ? 2.678 21.922 -2.385 1 96.56 89 ILE A C 1
ATOM 665 O O . ILE A 1 89 ? 2.609 23.141 -2.58 1 96.56 89 ILE A O 1
ATOM 669 N N . GLU A 1 90 ? 3.621 21.406 -1.712 1 96.12 90 GLU A N 1
ATOM 670 C CA . GLU A 1 90 ? 4.676 22.188 -1.067 1 96.12 90 GLU A CA 1
ATOM 671 C C . GLU A 1 90 ? 5.766 22.562 -2.064 1 96.12 90 GLU A C 1
ATOM 673 O O . GLU A 1 90 ? 6.77 23.172 -1.69 1 96.12 90 GLU A O 1
ATOM 678 N N . LYS A 1 91 ? 5.641 22.172 -3.283 1 97.75 91 LYS A N 1
ATOM 679 C CA . LYS A 1 91 ? 6.539 22.5 -4.387 1 97.75 91 LYS A CA 1
ATOM 680 C C . LYS A 1 91 ? 7.945 21.969 -4.129 1 97.75 91 LYS A C 1
ATOM 682 O O . LYS A 1 91 ? 8.93 22.594 -4.496 1 97.75 91 LYS A O 1
ATOM 687 N N . GLN A 1 92 ? 8.008 20.922 -3.42 1 96.5 92 GLN A N 1
ATOM 688 C CA . GLN A 1 92 ? 9.281 20.234 -3.193 1 96.5 92 GLN A CA 1
ATOM 689 C C . GLN A 1 92 ? 9.555 19.203 -4.281 1 96.5 92 GLN A C 1
ATOM 691 O O . GLN A 1 92 ? 9.602 18 -4.008 1 96.5 92 GLN A O 1
ATOM 696 N N . TRP A 1 93 ? 9.906 19.656 -5.441 1 96.81 93 TRP A N 1
ATOM 697 C CA . TRP A 1 93 ? 9.984 18.844 -6.645 1 96.81 93 TRP A CA 1
ATOM 698 C C . TRP A 1 93 ? 11.109 17.812 -6.539 1 96.81 93 TRP A C 1
ATOM 700 O O . TRP A 1 93 ? 10.938 16.656 -6.918 1 96.81 93 TRP A O 1
ATOM 710 N N . ARG A 1 94 ? 12.234 18.281 -6.035 1 96.94 94 ARG A N 1
ATOM 711 C CA . ARG A 1 94 ? 13.375 17.375 -5.941 1 96.94 94 ARG A CA 1
ATOM 712 C C . ARG A 1 94 ? 13.078 16.203 -5.023 1 96.94 94 ARG A C 1
ATOM 714 O O . ARG A 1 94 ? 13.336 15.047 -5.379 1 96.94 94 ARG A O 1
ATOM 721 N N . ILE A 1 95 ? 12.539 16.438 -3.867 1 96.44 95 ILE A N 1
ATOM 722 C CA . ILE A 1 95 ? 12.227 15.398 -2.891 1 96.44 95 ILE A CA 1
ATOM 723 C C . ILE A 1 95 ? 11.094 14.516 -3.424 1 96.44 95 ILE A C 1
ATOM 725 O O . ILE A 1 95 ? 11.078 13.305 -3.182 1 96.44 95 ILE A O 1
ATOM 729 N N . PHE A 1 96 ? 10.125 15.141 -4.145 1 97.88 96 PHE A N 1
ATOM 730 C CA . PHE A 1 96 ? 9.031 14.398 -4.758 1 97.88 96 PHE A CA 1
ATOM 731 C C . PHE A 1 96 ? 9.562 13.312 -5.684 1 97.88 96 PHE A C 1
ATOM 733 O O . PHE A 1 96 ? 9.18 12.148 -5.566 1 97.88 96 PHE A O 1
ATOM 740 N N . PHE A 1 97 ? 10.477 13.688 -6.551 1 98.06 97 PHE A N 1
ATOM 741 C CA . PHE A 1 97 ? 10.992 12.742 -7.531 1 98.06 97 PHE A CA 1
ATOM 742 C C . PHE A 1 97 ? 11.875 11.703 -6.863 1 98.06 97 PHE A C 1
ATOM 744 O O . PHE A 1 97 ? 11.797 10.516 -7.191 1 98.06 97 PHE A O 1
ATOM 751 N N . LEU A 1 98 ? 12.711 12.102 -5.969 1 97.44 98 LEU A N 1
ATOM 752 C CA . LEU A 1 98 ? 13.586 11.164 -5.27 1 97.44 98 LEU A CA 1
ATOM 753 C C . LEU A 1 98 ? 12.766 10.156 -4.461 1 97.44 98 LEU A C 1
ATOM 755 O O . LEU A 1 98 ? 13.055 8.961 -4.484 1 97.44 98 LEU A O 1
ATOM 759 N N . TYR A 1 99 ? 11.766 10.609 -3.742 1 97.81 99 TYR A N 1
ATOM 760 C CA . TYR A 1 99 ? 10.922 9.773 -2.898 1 97.81 99 TYR A CA 1
ATOM 761 C C . TYR A 1 99 ? 10.125 8.781 -3.738 1 97.81 99 TYR A C 1
ATOM 763 O O . TYR A 1 99 ? 10.117 7.582 -3.453 1 97.81 99 TYR A O 1
ATOM 771 N N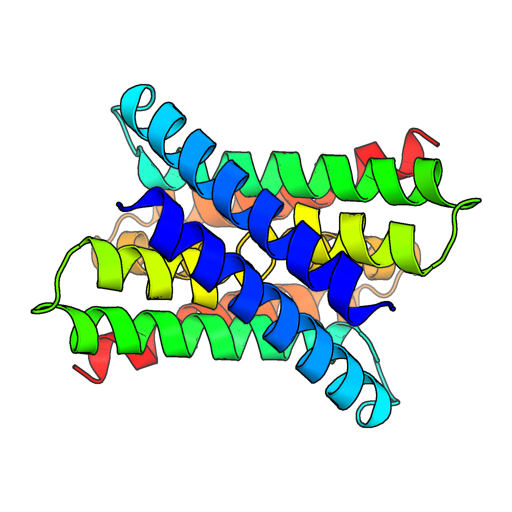 . SER A 1 100 ? 9.406 9.336 -4.797 1 98.31 100 SER A N 1
ATOM 772 C CA . SER A 1 100 ? 8.539 8.477 -5.59 1 98.31 100 SER A CA 1
ATOM 773 C C . SER A 1 100 ? 9.344 7.449 -6.379 1 98.31 100 SER A C 1
ATOM 775 O O . SER A 1 100 ? 8.992 6.27 -6.406 1 98.31 100 SER A O 1
ATOM 777 N N . LEU A 1 101 ? 10.438 7.844 -6.941 1 98.19 101 LEU A N 1
ATOM 778 C CA . LEU A 1 101 ? 11.258 6.941 -7.742 1 98.19 101 LEU A CA 1
ATOM 779 C C . LEU A 1 101 ? 11.977 5.93 -6.855 1 98.19 101 LEU A C 1
ATOM 781 O O . LEU A 1 101 ? 12.07 4.75 -7.203 1 98.19 101 LEU A O 1
ATOM 785 N N . SER A 1 102 ? 12.555 6.414 -5.727 1 98.44 102 SER A N 1
ATOM 786 C CA . SER A 1 102 ? 13.258 5.488 -4.848 1 98.44 102 SER A CA 1
ATOM 787 C C . SER A 1 102 ? 12.305 4.457 -4.254 1 98.44 102 SER A C 1
ATOM 789 O O . SER A 1 102 ? 12.648 3.279 -4.137 1 98.44 102 SER A O 1
ATOM 791 N N . THR A 1 103 ? 11.094 4.91 -3.846 1 98.69 103 THR A N 1
ATOM 792 C CA . THR A 1 103 ? 10.125 3.965 -3.307 1 98.69 103 THR A CA 1
ATOM 793 C C . THR A 1 103 ? 9.805 2.883 -4.332 1 98.69 103 THR A C 1
ATOM 795 O O . THR A 1 103 ? 9.836 1.69 -4.02 1 98.69 103 THR A O 1
ATOM 798 N N . PHE A 1 104 ? 9.516 3.352 -5.566 1 98.75 104 PHE A N 1
ATOM 799 C CA . PHE A 1 104 ? 9.172 2.416 -6.633 1 98.75 104 PHE A CA 1
ATOM 800 C C . PHE A 1 104 ? 10.328 1.459 -6.906 1 98.75 104 PHE A C 1
ATOM 802 O O . PHE A 1 104 ? 10.148 0.239 -6.891 1 98.75 104 PHE A O 1
ATOM 809 N N . LEU A 1 105 ? 11.516 1.948 -7.125 1 98.75 105 LEU A N 1
ATOM 810 C CA . LEU A 1 105 ? 12.672 1.144 -7.516 1 98.75 105 LEU A CA 1
ATOM 811 C C . LEU A 1 105 ? 13.078 0.201 -6.387 1 98.75 105 LEU A C 1
ATOM 813 O O . LEU A 1 105 ? 13.367 -0.974 -6.629 1 98.75 105 LEU A O 1
ATOM 817 N N . LEU A 1 106 ? 13.125 0.655 -5.176 1 98.81 106 LEU A N 1
ATOM 818 C CA . LEU A 1 106 ? 13.57 -0.156 -4.051 1 98.81 106 LEU A CA 1
ATOM 819 C C . LEU A 1 106 ? 12.555 -1.24 -3.721 1 98.81 106 LEU A C 1
ATOM 821 O O . LEU A 1 106 ? 12.93 -2.369 -3.393 1 98.81 106 LEU A O 1
ATOM 825 N N . CYS A 1 107 ? 11.273 -0.884 -3.773 1 98.88 107 CYS A N 1
ATOM 826 C CA . CYS A 1 107 ? 10.266 -1.892 -3.484 1 98.88 107 CYS A CA 1
ATOM 827 C C . CYS A 1 107 ? 10.305 -3.016 -4.512 1 98.88 107 CYS A C 1
ATOM 829 O O . CYS A 1 107 ? 10.258 -4.195 -4.152 1 98.88 107 CYS A O 1
ATOM 831 N N . VAL A 1 108 ? 10.359 -2.645 -5.82 1 98.81 108 VAL A N 1
ATOM 832 C CA . VAL A 1 108 ? 10.43 -3.648 -6.875 1 98.81 108 VAL A CA 1
ATOM 833 C C . VAL A 1 108 ? 11.703 -4.473 -6.73 1 98.81 108 VAL A C 1
ATOM 835 O O . VAL A 1 108 ? 11.672 -5.699 -6.82 1 98.81 108 VAL A O 1
ATOM 838 N N . PHE A 1 109 ? 12.773 -3.826 -6.434 1 98.69 109 PHE A N 1
ATOM 839 C CA . PHE A 1 109 ? 14.07 -4.488 -6.297 1 98.69 109 PHE A CA 1
ATOM 840 C C . PHE A 1 109 ? 14.07 -5.434 -5.102 1 98.69 109 PHE A C 1
ATOM 842 O O . PHE A 1 109 ? 14.477 -6.594 -5.219 1 98.69 109 PHE A O 1
ATOM 849 N N . PHE A 1 110 ? 13.672 -4.988 -3.975 1 98.69 110 PHE A N 1
ATOM 850 C CA . PHE A 1 110 ? 13.75 -5.785 -2.754 1 98.69 110 PHE A CA 1
ATOM 851 C C . PHE A 1 110 ? 12.719 -6.902 -2.768 1 98.69 110 PHE A C 1
ATOM 853 O O . PHE A 1 110 ? 12.938 -7.973 -2.201 1 98.69 110 PHE A O 1
ATOM 860 N N . PHE A 1 111 ? 11.555 -6.641 -3.381 1 98.62 111 PHE A N 1
ATOM 861 C CA . PHE A 1 111 ? 10.648 -7.762 -3.609 1 98.62 111 PHE A CA 1
ATOM 862 C C . PHE A 1 111 ? 11.344 -8.867 -4.391 1 98.62 111 PHE A C 1
ATOM 864 O O . PHE A 1 111 ? 11.289 -10.039 -4.012 1 98.62 11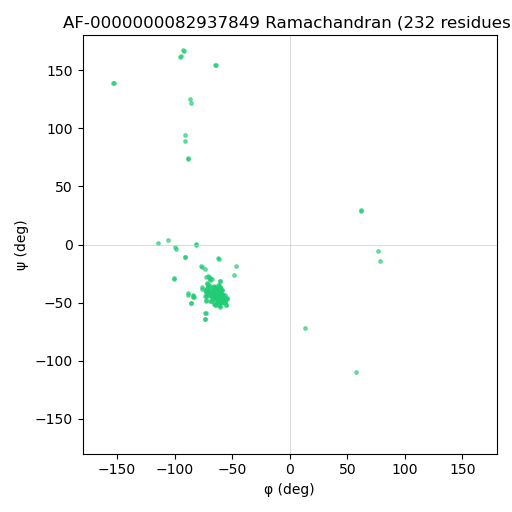1 PHE A O 1
ATOM 871 N N . TYR A 1 112 ? 11.945 -8.477 -5.512 1 98.25 112 TYR A N 1
ATOM 872 C CA . TYR A 1 112 ? 12.625 -9.445 -6.363 1 98.25 112 TYR A CA 1
ATOM 873 C C . TYR A 1 112 ? 13.742 -10.156 -5.602 1 98.25 112 TYR A C 1
ATOM 875 O O . TYR A 1 112 ? 13.914 -11.375 -5.738 1 98.25 112 TYR A O 1
ATOM 883 N N . LEU A 1 113 ? 14.523 -9.391 -4.859 1 98 113 LEU A N 1
ATOM 884 C CA . LEU A 1 113 ? 15.586 -9.961 -4.039 1 98 113 LEU A CA 1
ATOM 885 C C . LEU A 1 113 ? 15.031 -11.023 -3.092 1 98 113 LEU A C 1
ATOM 887 O O . LEU A 1 113 ? 15.641 -12.07 -2.902 1 98 113 LEU A O 1
ATOM 891 N N . GLY A 1 114 ? 13.906 -10.734 -2.393 1 97.81 114 GLY A N 1
ATOM 892 C CA . GLY A 1 114 ? 13.258 -11.711 -1.533 1 97.81 114 GLY A CA 1
ATOM 893 C C . GLY A 1 114 ? 12.805 -12.953 -2.277 1 97.81 114 GLY A C 1
ATOM 894 O O . GLY A 1 114 ? 12.93 -14.07 -1.771 1 97.81 114 GLY A O 1
ATOM 895 N N . LEU A 1 115 ? 12.297 -12.742 -3.488 1 95.56 115 LEU A N 1
ATOM 896 C CA . LEU A 1 115 ? 11.758 -13.82 -4.312 1 95.56 115 LEU A CA 1
ATOM 897 C C . LEU A 1 115 ? 12.852 -14.812 -4.691 1 95.56 115 LEU A C 1
ATOM 899 O O . LEU A 1 115 ? 12.617 -16.016 -4.719 1 95.56 115 LEU A O 1
ATOM 903 N N . ILE A 1 116 ? 14 -14.398 -4.949 1 95.56 116 ILE A N 1
ATOM 904 C CA . ILE A 1 116 ? 15.039 -15.281 -5.477 1 95.56 116 ILE A CA 1
ATOM 905 C C . ILE A 1 116 ? 15.844 -15.883 -4.328 1 95.56 116 ILE A C 1
ATOM 907 O O . ILE A 1 116 ? 16.734 -16.703 -4.547 1 95.56 116 ILE A O 1
ATOM 911 N N . MET A 1 117 ? 15.68 -15.414 -3.113 1 91.94 117 MET A N 1
ATOM 912 C CA . MET A 1 117 ? 16.328 -16 -1.949 1 91.94 117 MET A CA 1
ATOM 913 C C . MET A 1 117 ? 15.883 -17.453 -1.746 1 91.94 117 MET A C 1
ATOM 915 O O . MET A 1 117 ? 16.562 -18.234 -1.083 1 91.94 117 MET A O 1
ATOM 919 N N . PHE A 1 118 ? 14.75 -17.938 -2.486 1 78.62 118 PHE A N 1
ATOM 920 C CA . PHE A 1 118 ? 14.273 -19.312 -2.408 1 78.62 118 PHE A CA 1
ATOM 921 C C . PHE A 1 118 ? 13.867 -19.828 -3.787 1 78.62 118 PHE A C 1
ATOM 923 O O . PHE A 1 118 ? 13.469 -19.047 -4.652 1 78.62 118 PHE A O 1
ATOM 930 N N . MET B 1 1 ? -6.012 3.666 23.359 1 81.62 1 MET B N 1
ATOM 931 C CA . MET B 1 1 ? -7.281 3.66 22.641 1 81.62 1 MET B CA 1
ATOM 932 C C . MET B 1 1 ? -7.051 3.734 21.141 1 81.62 1 MET B C 1
ATOM 934 O O . MET B 1 1 ? -7.715 3.039 20.359 1 81.62 1 MET B O 1
ATOM 938 N N . THR B 1 2 ? -5.914 4.273 20.703 1 86 2 THR B N 1
ATOM 939 C CA . THR B 1 2 ? -5.566 4.414 19.297 1 86 2 THR B CA 1
ATOM 940 C C . THR B 1 2 ? -5.27 3.053 18.672 1 86 2 THR B C 1
ATOM 942 O O . THR B 1 2 ? -5.73 2.754 17.562 1 86 2 THR B O 1
ATOM 945 N N . PHE B 1 3 ? -4.703 2.203 19.438 1 88.06 3 PHE B N 1
ATOM 946 C CA . PHE B 1 3 ? -4.316 0.885 18.953 1 88.06 3 PHE B CA 1
ATOM 947 C C . PHE B 1 3 ? -5.543 0.059 18.594 1 88.06 3 PHE B C 1
ATOM 949 O O . PHE B 1 3 ? -5.543 -0.658 17.594 1 88.06 3 PHE B O 1
ATOM 956 N N . PHE B 1 4 ? -6.543 0.242 19.359 1 89.88 4 PHE B N 1
ATOM 957 C CA . PHE B 1 4 ? -7.77 -0.511 19.125 1 89.88 4 PHE B CA 1
ATOM 958 C C . PHE B 1 4 ? -8.438 -0.072 17.812 1 89.88 4 PHE B C 1
ATOM 960 O O . PHE B 1 4 ? -8.906 -0.907 17.047 1 89.88 4 PHE B O 1
ATOM 967 N N . TYR B 1 5 ? -8.516 1.172 17.578 1 91.81 5 TYR B N 1
ATOM 968 C CA . TYR B 1 5 ? -9.133 1.708 16.359 1 91.81 5 TYR B CA 1
ATOM 969 C C . TYR B 1 5 ? -8.352 1.3 15.125 1 91.81 5 TYR B C 1
ATOM 971 O O . TYR B 1 5 ? -8.945 0.924 14.109 1 91.81 5 TYR B O 1
ATOM 979 N N . VAL B 1 6 ? -7.039 1.331 15.25 1 92.88 6 VAL B N 1
ATOM 980 C CA . VAL B 1 6 ? -6.18 0.957 14.133 1 92.88 6 VAL B CA 1
ATOM 981 C C . VAL B 1 6 ? -6.316 -0.537 13.844 1 92.88 6 VAL B C 1
ATOM 983 O O . VAL B 1 6 ? -6.363 -0.955 12.688 1 92.88 6 VAL B O 1
ATOM 986 N N . CYS B 1 7 ? -6.375 -1.25 14.914 1 92.38 7 CYS B N 1
ATOM 987 C CA . CYS B 1 7 ? -6.551 -2.693 14.797 1 92.38 7 CYS B CA 1
ATOM 988 C C . CYS B 1 7 ? -7.859 -3.027 14.086 1 92.38 7 CYS B C 1
ATOM 990 O O . CYS B 1 7 ? -7.879 -3.824 13.148 1 92.38 7 CYS B O 1
ATOM 992 N N . LEU B 1 8 ? -8.922 -2.531 14.539 1 92.5 8 LEU B N 1
ATOM 993 C CA . LEU B 1 8 ? -10.227 -2.771 13.938 1 92.5 8 LEU B CA 1
ATOM 994 C C . LEU B 1 8 ? -10.25 -2.283 12.492 1 92.5 8 LEU B C 1
ATOM 996 O O . LEU B 1 8 ? -10.852 -2.924 11.625 1 92.5 8 LEU B O 1
ATOM 1000 N N . GLY B 1 9 ? -9.719 -1.15 12.312 1 94.44 9 GLY B N 1
ATOM 1001 C CA . GLY B 1 9 ? -9.609 -0.64 10.953 1 94.44 9 GLY B CA 1
ATOM 1002 C C . GLY B 1 9 ? -8.836 -1.56 10.031 1 94.44 9 GLY B C 1
ATOM 1003 O O . GLY B 1 9 ? -9.234 -1.778 8.883 1 94.44 9 GLY B O 1
ATOM 1004 N N . GLY B 1 10 ? -7.723 -2.076 10.57 1 95 10 GLY B N 1
ATOM 1005 C CA . GLY B 1 10 ? -6.922 -3.006 9.789 1 95 10 GLY B CA 1
ATOM 1006 C C . GLY B 1 10 ? -7.688 -4.246 9.375 1 95 10 GLY B C 1
ATOM 1007 O O . GLY B 1 10 ? -7.551 -4.719 8.242 1 95 10 GLY B O 1
ATOM 1008 N N . LEU B 1 11 ? -8.422 -4.707 10.336 1 94.25 11 LEU B N 1
ATOM 1009 C CA . LEU B 1 11 ? -9.273 -5.863 10.07 1 94.25 11 LEU B CA 1
ATOM 1010 C C . LEU B 1 11 ? -10.266 -5.566 8.953 1 94.25 11 LEU B C 1
ATOM 1012 O O . LEU B 1 11 ? -10.398 -6.352 8.008 1 94.25 11 LEU B O 1
ATOM 1016 N N . ILE B 1 12 ? -10.93 -4.508 8.984 1 95.25 12 ILE B N 1
ATOM 1017 C CA . ILE B 1 12 ? -11.945 -4.102 8.016 1 95.25 12 ILE B CA 1
ATOM 1018 C C . ILE B 1 12 ? -11.297 -3.842 6.664 1 95.25 12 ILE B C 1
ATOM 1020 O O . ILE B 1 12 ? -11.805 -4.285 5.629 1 95.25 12 ILE B O 1
ATOM 1024 N N . GLY B 1 13 ? -10.203 -3.111 6.66 1 96.69 13 GLY B N 1
ATOM 1025 C CA . GLY B 1 13 ? -9.5 -2.793 5.426 1 96.69 13 GLY B CA 1
ATOM 1026 C C . GLY B 1 13 ? -9 -4.02 4.691 1 96.69 13 GLY B C 1
ATOM 1027 O O . GLY B 1 13 ? -9.18 -4.141 3.479 1 96.69 13 GLY B O 1
ATOM 1028 N N . ALA B 1 14 ? -8.406 -4.922 5.457 1 96.06 14 ALA B N 1
ATOM 1029 C CA . ALA B 1 14 ? -7.875 -6.145 4.863 1 96.06 14 ALA B CA 1
ATOM 1030 C C . ALA B 1 14 ? -8.992 -7 4.273 1 96.06 14 ALA B C 1
ATOM 1032 O O . ALA B 1 14 ? -8.844 -7.578 3.197 1 96.06 14 ALA B O 1
ATOM 1033 N N . LEU B 1 15 ? -10.07 -7.078 4.984 1 94.75 15 LEU B N 1
ATOM 1034 C CA . LEU B 1 15 ? -11.219 -7.844 4.508 1 94.75 15 LEU B CA 1
ATOM 1035 C C . LEU B 1 15 ? -11.805 -7.215 3.248 1 94.75 15 LEU B C 1
ATOM 1037 O O . LEU B 1 15 ? -12.195 -7.926 2.318 1 94.75 15 LEU B O 1
ATOM 1041 N N . ALA B 1 16 ? -11.977 -5.965 3.234 1 96.56 16 ALA B N 1
ATOM 1042 C CA . ALA B 1 16 ? -12.5 -5.25 2.072 1 96.56 16 ALA B CA 1
ATOM 1043 C C . ALA B 1 16 ? -11.594 -5.449 0.858 1 96.56 16 ALA B C 1
ATOM 1045 O O . ALA B 1 16 ? -12.078 -5.668 -0.255 1 96.56 16 ALA B O 1
ATOM 1046 N N . ARG B 1 17 ? -10.266 -5.312 1.064 1 96.5 17 ARG B N 1
ATOM 1047 C CA . ARG B 1 17 ? -9.336 -5.539 -0.037 1 96.5 17 ARG B CA 1
ATOM 1048 C C . ARG B 1 17 ? -9.484 -6.949 -0.599 1 96.5 17 ARG B C 1
ATOM 1050 O O . ARG B 1 17 ? -9.609 -7.129 -1.812 1 96.5 17 ARG B O 1
ATOM 1057 N N . TYR B 1 18 ? -9.477 -7.898 0.312 1 94.56 18 TYR B N 1
ATOM 1058 C CA . TYR B 1 18 ? -9.562 -9.289 -0.109 1 94.56 18 TYR B CA 1
ATOM 1059 C C . TYR B 1 18 ? -10.859 -9.555 -0.864 1 94.56 18 TYR B C 1
ATOM 1061 O O . TYR B 1 18 ? -10.852 -10.188 -1.921 1 94.56 18 TYR B O 1
ATOM 1069 N N . GLY B 1 19 ? -11.938 -9.156 -0.275 1 94 19 GLY B N 1
ATOM 1070 C CA . GLY B 1 19 ? -13.227 -9.344 -0.915 1 94 19 GLY B CA 1
ATOM 1071 C C . GLY B 1 19 ? -13.32 -8.695 -2.283 1 94 19 GLY B C 1
ATOM 1072 O O . GLY B 1 19 ? -13.773 -9.32 -3.242 1 94 19 GLY B O 1
ATOM 1073 N N . LEU B 1 20 ? -12.953 -7.461 -2.432 1 93.88 20 LEU B N 1
ATOM 1074 C CA . LEU B 1 20 ? -13.031 -6.738 -3.695 1 93.88 20 LEU B CA 1
ATOM 1075 C C . LEU B 1 20 ? -12.086 -7.336 -4.727 1 93.88 20 LEU B C 1
ATOM 1077 O O . LEU B 1 20 ? -12.422 -7.434 -5.906 1 93.88 20 LEU B O 1
ATOM 1081 N N . THR B 1 21 ? -10.852 -7.664 -4.266 1 93.25 21 THR B N 1
ATOM 1082 C CA . THR B 1 21 ? -9.891 -8.281 -5.176 1 93.25 21 THR B CA 1
ATOM 1083 C C . THR B 1 21 ? -10.438 -9.586 -5.742 1 93.25 21 THR B C 1
ATOM 1085 O O . THR B 1 21 ? -10.328 -9.844 -6.945 1 93.25 21 THR B O 1
ATOM 1088 N N . THR B 1 22 ? -11.023 -10.391 -4.82 1 91.31 22 THR B N 1
ATOM 1089 C CA . THR B 1 22 ? -11.594 -11.656 -5.25 1 91.31 22 THR B CA 1
ATOM 1090 C C . THR B 1 22 ? -12.734 -11.43 -6.242 1 91.31 22 THR B C 1
ATOM 1092 O O . THR B 1 22 ? -12.844 -12.133 -7.246 1 91.31 22 THR B O 1
ATOM 1095 N N . PHE B 1 23 ? -13.547 -10.477 -5.938 1 93 23 PHE B N 1
ATOM 1096 C CA . PHE B 1 23 ? -14.664 -10.141 -6.809 1 93 23 PHE B CA 1
ATOM 1097 C C . PHE B 1 23 ? -14.164 -9.664 -8.164 1 93 23 PHE B C 1
ATOM 1099 O O . PHE B 1 23 ? -14.648 -10.117 -9.203 1 93 23 PHE B O 1
ATOM 1106 N N . LEU B 1 24 ? -13.234 -8.75 -8.219 1 92.81 24 LEU B N 1
ATOM 1107 C CA . LEU B 1 24 ? -12.719 -8.141 -9.438 1 92.81 24 LEU B CA 1
ATOM 1108 C C . LEU B 1 24 ? -11.969 -9.164 -10.281 1 92.81 24 LEU B C 1
ATOM 1110 O O . LEU B 1 24 ? -12.008 -9.117 -11.516 1 92.81 24 LEU B O 1
ATOM 1114 N N . ASN B 1 25 ? -11.242 -10.055 -9.578 1 90.62 25 ASN B N 1
ATOM 1115 C CA . ASN B 1 25 ? -10.516 -11.094 -10.305 1 90.62 25 ASN B CA 1
ATOM 1116 C C . ASN B 1 25 ? -11.461 -11.992 -11.086 1 90.62 25 ASN B C 1
ATOM 1118 O O . ASN B 1 25 ? -11.102 -12.516 -12.141 1 90.62 25 ASN B O 1
ATOM 1122 N N . LYS B 1 26 ? -12.641 -12.258 -10.562 1 88.88 26 LYS B N 1
ATOM 1123 C CA . LYS B 1 26 ? -13.648 -13.062 -11.258 1 88.88 26 LYS B CA 1
ATOM 1124 C C . LYS B 1 26 ? -14.227 -12.305 -12.453 1 88.88 26 LYS B C 1
ATOM 1126 O O . LYS B 1 26 ? -14.625 -12.914 -13.445 1 88.88 26 LYS B O 1
ATOM 1131 N N . LYS B 1 27 ? -14.234 -11.023 -12.398 1 88.12 27 LYS B N 1
ATOM 1132 C CA . LYS B 1 27 ? -14.828 -10.195 -13.453 1 88.12 27 LYS B CA 1
ATOM 1133 C C . LYS B 1 27 ? -13.812 -9.891 -14.547 1 88.12 27 LYS B C 1
ATOM 1135 O O . LYS B 1 27 ? -14.164 -9.82 -15.727 1 88.12 27 LYS B O 1
ATOM 1140 N N . PHE B 1 28 ? -12.586 -9.562 -14.07 1 82.5 28 PHE B N 1
ATOM 1141 C CA . PHE B 1 28 ? -11.531 -9.211 -15.008 1 82.5 28 PHE B CA 1
ATOM 1142 C C . PHE B 1 28 ? -10.727 -10.445 -15.414 1 82.5 28 PHE B C 1
ATOM 1144 O O . PHE B 1 28 ? -9.773 -10.82 -14.734 1 82.5 28 PHE B O 1
ATOM 1151 N N . VAL B 1 29 ? -11.203 -11.055 -16.438 1 74.12 29 VAL B N 1
ATOM 1152 C CA . VAL B 1 29 ? -10.57 -12.305 -16.875 1 74.12 29 VAL B CA 1
ATOM 1153 C C . VAL B 1 29 ? -9.242 -12 -17.547 1 74.12 29 VAL B C 1
ATOM 1155 O O . VAL B 1 29 ? -8.25 -12.703 -17.328 1 74.12 29 VAL B O 1
ATOM 1158 N N . THR B 1 30 ? -9.305 -10.852 -18.344 1 75.62 30 THR B N 1
ATOM 1159 C CA . THR B 1 30 ? -8.086 -10.445 -19.047 1 75.62 30 THR B CA 1
ATOM 1160 C C . THR B 1 30 ? -7.215 -9.57 -18.156 1 75.62 30 THR B C 1
ATOM 1162 O O . THR B 1 30 ? -7.711 -8.641 -17.516 1 75.62 30 THR B O 1
ATOM 1165 N N . TYR B 1 31 ? -5.84 -9.844 -17.859 1 73 31 TYR B N 1
ATOM 1166 C CA . TYR B 1 31 ? -4.793 -9.164 -17.109 1 73 31 TYR B CA 1
ATOM 1167 C C . TYR B 1 31 ? -4.969 -9.391 -15.609 1 73 31 TYR B C 1
ATOM 1169 O O . TYR B 1 31 ? -4.094 -9.031 -14.812 1 73 31 TYR B O 1
ATOM 1177 N N . GLY B 1 32 ? -6.188 -9.898 -15.25 1 77.56 32 GLY B N 1
ATOM 1178 C CA . GLY B 1 32 ? -6.414 -10.539 -13.969 1 77.56 32 GLY B CA 1
ATOM 1179 C C . GLY B 1 32 ? -6.082 -9.648 -12.789 1 77.56 32 GLY B C 1
ATOM 1180 O O . GLY B 1 32 ? -6.695 -8.594 -12.609 1 77.56 32 GLY B O 1
ATOM 1181 N N . PRO B 1 33 ? -4.965 -9.984 -12.039 1 88.5 33 PRO B N 1
ATOM 1182 C CA . PRO B 1 33 ? -4.602 -9.445 -10.727 1 88.5 33 PRO B CA 1
ATOM 1183 C C . PRO B 1 33 ? -4.074 -8.016 -10.805 1 88.5 33 PRO B C 1
ATOM 1185 O O . PRO B 1 33 ? -4.27 -7.23 -9.875 1 88.5 33 PRO B O 1
ATOM 1188 N N . TYR B 1 34 ? -3.621 -7.648 -11.992 1 93.56 34 TYR B N 1
ATOM 1189 C CA . TYR B 1 34 ? -3.051 -6.312 -12.133 1 93.56 34 TYR B CA 1
ATOM 1190 C C . TYR B 1 34 ? -4.137 -5.246 -12.078 1 93.56 34 TYR B C 1
ATOM 1192 O O . TYR B 1 34 ? -3.949 -4.191 -11.469 1 93.56 34 TYR B O 1
ATOM 1200 N N . LYS B 1 35 ? -5.258 -5.582 -12.695 1 94.81 35 LYS B N 1
ATOM 1201 C CA . LYS B 1 35 ? -6.359 -4.621 -12.711 1 94.81 35 LYS B CA 1
ATOM 1202 C C . LYS B 1 35 ? -6.969 -4.461 -11.32 1 94.81 35 LYS B C 1
ATOM 1204 O O . LYS B 1 35 ? -7.363 -3.359 -10.93 1 94.81 35 LYS B O 1
ATOM 1209 N N . SER B 1 36 ? -7.074 -5.539 -10.656 1 96.19 36 SER B N 1
ATOM 1210 C CA . SER B 1 36 ? -7.645 -5.504 -9.312 1 96.19 36 SER B CA 1
ATOM 1211 C C . SER B 1 36 ? -6.789 -4.66 -8.375 1 96.19 36 SER B C 1
ATOM 1213 O O . SER B 1 36 ? -7.309 -3.822 -7.633 1 96.19 36 SER B O 1
ATOM 1215 N N . THR B 1 37 ? -5.488 -4.875 -8.398 1 97.19 37 THR B N 1
ATOM 1216 C CA . THR B 1 37 ? -4.578 -4.129 -7.535 1 97.19 37 THR B CA 1
ATOM 1217 C C . THR B 1 37 ? -4.598 -2.643 -7.879 1 97.19 37 THR B C 1
ATOM 1219 O O . THR B 1 37 ? -4.59 -1.793 -6.988 1 97.19 37 THR B O 1
ATOM 1222 N N . LEU B 1 38 ? -4.617 -2.375 -9.164 1 97.88 38 LEU B N 1
ATOM 1223 C CA . LEU B 1 38 ? -4.691 -0.992 -9.617 1 97.88 38 LEU B CA 1
ATOM 1224 C C . LEU B 1 38 ? -5.938 -0.306 -9.07 1 97.88 38 LEU B C 1
ATOM 1226 O O . LEU B 1 38 ? -5.855 0.783 -8.5 1 97.88 38 LEU B O 1
ATOM 1230 N N . LEU B 1 39 ? -7.051 -0.919 -9.211 1 97.31 39 LEU B N 1
ATOM 1231 C CA . LEU B 1 39 ? -8.32 -0.321 -8.82 1 97.31 39 LEU B CA 1
ATOM 1232 C C . LEU B 1 39 ? -8.391 -0.13 -7.309 1 97.31 39 LEU B C 1
ATOM 1234 O O . LEU B 1 39 ? -8.883 0.896 -6.828 1 97.31 39 LEU B O 1
ATOM 1238 N N . ILE B 1 40 ? -7.945 -1.09 -6.562 1 97.56 40 ILE B N 1
ATOM 1239 C CA . ILE B 1 40 ? -7.98 -1.015 -5.105 1 97.56 40 ILE B CA 1
ATOM 1240 C C . ILE B 1 40 ? -7.125 0.159 -4.629 1 97.56 40 ILE B C 1
ATOM 1242 O O . ILE B 1 40 ? -7.516 0.89 -3.717 1 97.56 40 ILE B O 1
ATOM 1246 N N . ASN B 1 41 ? -5.973 0.345 -5.207 1 98.69 41 ASN B N 1
ATOM 1247 C CA . ASN B 1 41 ? -5.066 1.42 -4.812 1 98.69 41 ASN B CA 1
ATOM 1248 C C . ASN B 1 41 ? -5.602 2.785 -5.234 1 98.69 41 ASN B C 1
ATOM 1250 O O . ASN B 1 41 ? -5.504 3.756 -4.48 1 98.69 41 ASN B O 1
ATOM 1254 N N . VAL B 1 42 ? -6.203 2.807 -6.398 1 98.75 42 VAL B N 1
ATOM 1255 C CA . VAL B 1 42 ? -6.746 4.07 -6.891 1 98.75 42 VAL B CA 1
ATOM 1256 C C . VAL B 1 42 ? -7.941 4.484 -6.035 1 98.75 42 VAL B C 1
ATOM 1258 O O . VAL B 1 42 ? -8.016 5.629 -5.578 1 98.75 42 VAL B O 1
ATOM 1261 N N . VAL B 1 43 ? -8.852 3.58 -5.812 1 98.44 43 VAL B N 1
ATOM 1262 C CA . VAL B 1 43 ? -10.047 3.852 -5.027 1 98.44 43 VAL B CA 1
ATOM 1263 C C . VAL B 1 43 ? -9.656 4.207 -3.594 1 98.44 43 VAL B C 1
ATOM 1265 O O . VAL B 1 43 ? -10.188 5.16 -3.018 1 98.44 43 VAL B O 1
ATOM 1268 N N . GLY B 1 44 ? -8.758 3.449 -3.018 1 98.56 44 GLY B N 1
ATOM 1269 C CA . GLY B 1 44 ? -8.289 3.736 -1.672 1 98.56 44 GLY B CA 1
ATOM 1270 C C . GLY B 1 44 ? -7.633 5.098 -1.547 1 98.56 44 GLY B C 1
ATOM 1271 O O . GLY B 1 44 ? -7.84 5.805 -0.558 1 98.56 44 GLY B O 1
ATOM 1272 N N . SER B 1 45 ? -6.801 5.484 -2.539 1 98.75 45 SER B N 1
ATOM 1273 C CA . SER B 1 45 ? -6.16 6.793 -2.533 1 98.75 45 SER B CA 1
ATOM 1274 C C . SER B 1 45 ? -7.188 7.918 -2.619 1 98.75 45 SER B C 1
ATOM 1276 O O . SER B 1 45 ? -7.082 8.922 -1.909 1 98.75 45 SER B O 1
ATOM 1278 N N . LEU B 1 46 ? -8.188 7.715 -3.469 1 98.56 46 LEU B N 1
ATOM 1279 C CA . LEU B 1 46 ? -9.266 8.695 -3.576 1 98.56 46 LEU B CA 1
ATOM 1280 C C . LEU B 1 46 ? -9.984 8.859 -2.238 1 98.56 46 LEU B C 1
ATOM 1282 O O . LEU B 1 46 ? -10.203 9.984 -1.787 1 98.56 46 LEU B O 1
ATOM 1286 N N . ILE B 1 47 ? -10.375 7.793 -1.623 1 98.19 47 ILE B N 1
ATOM 1287 C CA . ILE B 1 47 ? -11.141 7.82 -0.386 1 98.19 47 ILE B CA 1
ATOM 1288 C C . ILE B 1 47 ? -10.32 8.477 0.721 1 98.19 47 ILE B C 1
ATOM 1290 O O . ILE B 1 47 ? -10.852 9.234 1.532 1 98.19 47 ILE B O 1
ATOM 1294 N N . LEU B 1 48 ? -8.992 8.156 0.771 1 97.75 48 LEU B N 1
ATOM 1295 C CA . LEU B 1 48 ? -8.156 8.797 1.782 1 97.75 48 LEU B CA 1
ATOM 1296 C C . LEU B 1 48 ? -8.141 10.305 1.6 1 97.75 48 LEU B C 1
ATOM 1298 O O . LEU B 1 48 ? -8.227 11.055 2.574 1 97.75 48 LEU B O 1
ATOM 1302 N N . GLY B 1 49 ? -7.973 10.75 0.348 1 97.62 49 GLY B N 1
ATOM 1303 C CA . GLY B 1 49 ? -8.039 12.18 0.083 1 97.62 49 GLY B CA 1
ATOM 1304 C C . GLY B 1 49 ? -9.328 12.82 0.583 1 97.62 49 GLY B C 1
ATOM 1305 O O . GLY B 1 49 ? -9.289 13.867 1.226 1 97.62 49 GLY B O 1
ATOM 1306 N N . VAL B 1 50 ? -10.461 12.211 0.311 1 96.94 50 VAL B N 1
ATOM 1307 C CA . VAL B 1 50 ? -11.773 12.695 0.729 1 96.94 50 VAL B CA 1
ATOM 1308 C C . VAL B 1 50 ? -11.852 12.719 2.254 1 96.94 50 VAL B C 1
ATOM 1310 O O . VAL B 1 50 ? -12.352 13.688 2.84 1 96.94 50 VAL B O 1
ATOM 1313 N N . LEU B 1 51 ? -11.359 11.734 2.92 1 95.5 51 LEU B N 1
ATOM 1314 C CA . LEU B 1 51 ? -11.508 11.547 4.359 1 95.5 51 LEU B CA 1
ATOM 1315 C C . LEU B 1 51 ? -10.711 12.594 5.129 1 95.5 51 LEU B C 1
ATOM 1317 O O . LEU B 1 51 ? -11.062 12.953 6.254 1 95.5 51 LEU B O 1
ATOM 1321 N N . LEU B 1 52 ? -9.586 13.047 4.531 1 91.69 52 LEU B N 1
ATOM 1322 C CA . LEU B 1 52 ? -8.781 14.055 5.215 1 91.69 52 LEU B CA 1
ATOM 1323 C C . LEU B 1 52 ? -9.594 15.32 5.453 1 91.69 52 LEU B C 1
ATOM 1325 O O . LEU B 1 52 ? -9.375 16.016 6.445 1 91.69 52 LEU B O 1
ATOM 1329 N N . GLY B 1 53 ? -10.492 15.594 4.582 1 89.69 53 GLY B N 1
ATOM 1330 C CA . GLY B 1 53 ? -11.383 16.734 4.762 1 89.69 53 GLY B CA 1
ATOM 1331 C C . GLY B 1 53 ? -12.586 16.406 5.629 1 89.69 53 GLY B C 1
ATOM 1332 O O . GLY B 1 53 ? -12.922 17.172 6.535 1 89.69 53 GLY B O 1
ATOM 1333 N N . VAL B 1 54 ? -13.203 15.312 5.453 1 91.25 54 VAL B N 1
ATOM 1334 C CA . VAL B 1 54 ? -14.453 14.914 6.094 1 91.25 54 VAL B CA 1
ATOM 1335 C C . VAL B 1 54 ? -14.211 14.672 7.586 1 91.25 54 VAL B C 1
ATOM 1337 O O . VAL B 1 54 ? -15.094 14.945 8.406 1 91.25 54 VAL B O 1
ATOM 1340 N N . LEU B 1 55 ? -12.953 14.258 7.91 1 91.25 55 LEU B N 1
ATOM 1341 C CA . LEU B 1 55 ? -12.703 13.836 9.281 1 91.25 55 LEU B CA 1
ATOM 1342 C C . LEU B 1 55 ? -12.047 14.953 10.086 1 91.25 55 LEU B C 1
ATOM 1344 O O . LEU B 1 55 ? -11.68 14.75 11.25 1 91.25 55 LEU B O 1
ATOM 1348 N N . GLU B 1 56 ? -11.641 16.188 9.594 1 86.94 56 GLU B N 1
ATOM 1349 C CA . GLU B 1 56 ? -10.914 17.281 10.227 1 86.94 56 GLU B CA 1
ATOM 1350 C C . GLU B 1 56 ? -11.5 17.594 11.602 1 86.94 56 GLU B C 1
ATOM 1352 O O . GLU B 1 56 ? -10.758 17.891 12.539 1 86.94 56 GLU B O 1
ATOM 1357 N N . GLY B 1 57 ? -12.625 17.266 12.008 1 88.25 57 GLY B N 1
ATOM 1358 C CA . GLY B 1 57 ? -13.289 17.594 13.266 1 88.25 57 GLY B CA 1
ATOM 1359 C C . GLY B 1 57 ? -13.523 16.375 14.141 1 88.25 57 GLY B C 1
ATOM 1360 O O . GLY B 1 57 ? -13.938 16.516 15.297 1 88.25 57 GLY B O 1
ATOM 1361 N N . ASN B 1 58 ? -13.125 15.352 13.719 1 91.19 58 ASN B N 1
ATOM 1362 C CA . ASN B 1 58 ? -13.32 14.125 14.484 1 91.19 58 ASN B CA 1
ATOM 1363 C C . ASN B 1 58 ? -12.133 13.852 15.406 1 91.19 58 ASN B C 1
ATOM 1365 O O . ASN B 1 58 ? -11.109 14.539 15.336 1 91.19 58 ASN B O 1
ATOM 1369 N N . SER B 1 59 ? -12.336 12.961 16.281 1 92.31 59 SER B N 1
ATOM 1370 C CA . SER B 1 59 ? -11.273 12.609 17.219 1 92.31 59 SER B CA 1
ATOM 1371 C C . SER B 1 59 ? -10.078 12 16.5 1 92.31 59 SER B C 1
ATOM 1373 O O . SER B 1 59 ? -10.227 11.43 15.414 1 92.31 59 SER B O 1
ATOM 1375 N N . GLU B 1 60 ? -8.891 12.07 17.031 1 91.31 60 GLU B N 1
ATOM 1376 C CA . GLU B 1 60 ? -7.672 11.5 16.469 1 91.31 60 GLU B CA 1
ATOM 1377 C C . GLU B 1 60 ? -7.789 9.984 16.328 1 91.31 60 GLU B C 1
ATOM 1379 O O . GLU B 1 60 ? -7.254 9.406 15.375 1 91.31 60 GLU B O 1
ATOM 1384 N N . GLU B 1 61 ? -8.453 9.398 17.281 1 91.25 61 GLU B N 1
ATOM 1385 C CA . GLU B 1 61 ? -8.648 7.953 17.25 1 91.25 61 GLU B CA 1
ATOM 1386 C C . GLU B 1 61 ? -9.43 7.527 16 1 91.25 61 GLU B C 1
ATOM 1388 O O . GLU B 1 61 ? -9.055 6.559 15.336 1 91.25 61 GLU B O 1
ATOM 1393 N N . VAL B 1 62 ? -10.469 8.281 15.758 1 90.38 62 VAL B N 1
ATOM 1394 C CA . VAL B 1 62 ? -11.297 7.973 14.594 1 90.38 62 VAL B CA 1
ATOM 1395 C C . VAL B 1 62 ? -10.508 8.25 13.32 1 90.38 62 VAL B C 1
ATOM 1397 O O . VAL B 1 62 ? -10.539 7.453 12.375 1 90.38 62 VAL B O 1
ATOM 1400 N N . LYS B 1 63 ? -9.812 9.273 13.242 1 93.69 63 LYS B N 1
ATOM 1401 C CA . LYS B 1 63 ? -9.008 9.625 12.078 1 93.69 63 LYS B CA 1
ATOM 1402 C C . LYS B 1 63 ? -7.969 8.555 11.781 1 93.69 63 LYS B C 1
ATOM 1404 O O . LYS B 1 63 ? -7.859 8.086 10.648 1 93.69 63 LYS B O 1
ATOM 1409 N N . LEU B 1 64 ? -7.305 8.125 12.797 1 91.44 64 LEU B N 1
ATOM 1410 C CA . LEU B 1 64 ? -6.25 7.133 12.625 1 91.44 64 LEU B CA 1
ATOM 1411 C C . LEU B 1 64 ? -6.84 5.762 12.312 1 91.44 64 LEU B C 1
ATOM 1413 O O . LEU B 1 64 ? -6.297 5.02 11.492 1 91.44 64 LEU B O 1
ATOM 1417 N N . GLY B 1 65 ? -7.934 5.414 13.008 1 93.44 65 GLY B N 1
ATOM 1418 C CA . GLY B 1 65 ? -8.594 4.148 12.742 1 93.44 65 GLY B CA 1
ATOM 1419 C C . GLY B 1 65 ? -9.07 4.012 11.305 1 93.44 65 GLY B C 1
ATOM 1420 O O . GLY B 1 65 ? -8.922 2.953 10.695 1 93.44 65 GLY B O 1
ATOM 1421 N N . VAL B 1 66 ? -9.57 5.09 10.773 1 94.31 66 VAL B N 1
ATOM 1422 C CA . VAL B 1 66 ? -10.156 5.031 9.438 1 94.31 66 VAL B CA 1
ATOM 1423 C C . VAL B 1 66 ? -9.062 5.223 8.383 1 94.31 66 VAL B C 1
ATOM 1425 O O . VAL B 1 66 ? -8.938 4.422 7.457 1 94.31 66 VAL B O 1
ATOM 1428 N N . SER B 1 67 ? -8.25 6.25 8.508 1 94 67 SER B N 1
ATOM 1429 C CA . SER B 1 67 ? -7.262 6.586 7.488 1 94 67 SER B CA 1
ATOM 1430 C C . SER B 1 67 ? -6.102 5.594 7.496 1 94 67 SER B C 1
ATOM 1432 O O . SER B 1 67 ? -5.797 4.98 6.469 1 94 67 SER B O 1
ATOM 1434 N N . VAL B 1 68 ? -5.539 5.309 8.68 1 91.12 68 VAL B N 1
ATOM 1435 C CA . VAL B 1 68 ? -4.387 4.426 8.805 1 91.12 68 VAL B CA 1
ATOM 1436 C C . VAL B 1 68 ? -4.848 2.969 8.828 1 91.12 68 VAL B C 1
ATOM 1438 O O . VAL B 1 68 ? -4.266 2.113 8.164 1 91.12 68 VAL B O 1
ATOM 1441 N N . GLY B 1 69 ? -5.871 2.768 9.609 1 94.19 69 GLY B N 1
ATOM 1442 C CA . GLY B 1 69 ? -6.348 1.402 9.766 1 94.19 69 GLY B CA 1
ATOM 1443 C C . GLY B 1 69 ? -7.082 0.886 8.547 1 94.19 69 GLY B C 1
ATOM 1444 O O . GLY B 1 69 ? -6.59 -0.003 7.848 1 94.19 69 GLY B O 1
ATOM 1445 N N . VAL B 1 70 ? -8.219 1.473 8.195 1 96.44 70 VAL B N 1
ATOM 1446 C CA . VAL B 1 70 ? -9.086 0.946 7.152 1 96.44 70 VAL B CA 1
ATOM 1447 C C . VAL B 1 70 ? -8.453 1.185 5.781 1 96.44 70 VAL B C 1
ATOM 1449 O O . VAL B 1 70 ? -8.125 0.234 5.07 1 96.44 70 VAL B O 1
ATOM 1452 N N . ILE B 1 71 ? -8.195 2.436 5.453 1 97.38 71 ILE B N 1
ATOM 1453 C CA . ILE B 1 71 ? -7.754 2.766 4.102 1 97.38 71 ILE B CA 1
ATOM 1454 C C . ILE B 1 71 ? -6.32 2.283 3.896 1 97.38 71 ILE B C 1
ATOM 1456 O O . ILE B 1 71 ? -5.969 1.798 2.818 1 97.38 71 ILE B O 1
ATOM 1460 N N . GLY B 1 72 ? -5.52 2.428 4.926 1 96.69 72 GLY B N 1
ATOM 1461 C CA . GLY B 1 72 ? -4.164 1.904 4.844 1 96.69 72 GLY B CA 1
ATOM 1462 C C . GLY B 1 72 ? -4.117 0.414 4.566 1 96.69 72 GLY B C 1
ATOM 1463 O O . GLY B 1 72 ? -3.332 -0.041 3.73 1 96.69 72 GLY B O 1
ATOM 1464 N N . ALA B 1 73 ? -4.926 -0.321 5.242 1 97.06 73 ALA B N 1
ATOM 1465 C CA . ALA B 1 73 ? -4.934 -1.771 5.07 1 97.06 73 ALA B CA 1
ATOM 1466 C C . ALA B 1 73 ? -5.648 -2.17 3.785 1 97.06 73 ALA B C 1
ATOM 1468 O O . ALA B 1 73 ? -5.508 -3.301 3.311 1 97.06 73 ALA B O 1
ATOM 1469 N N . PHE B 1 74 ? -6.414 -1.303 3.277 1 97.75 74 PHE B N 1
ATOM 1470 C CA . PHE B 1 74 ? -7.148 -1.538 2.039 1 97.75 74 PHE B CA 1
ATOM 1471 C C . PHE B 1 74 ? -6.227 -1.424 0.832 1 97.75 74 PHE B C 1
ATOM 1473 O O . PHE B 1 74 ? -6.398 -2.141 -0.156 1 97.75 74 PHE B O 1
ATOM 1480 N N . THR B 1 75 ? -5.289 -0.505 0.82 1 98.44 75 THR B N 1
ATOM 1481 C CA . THR B 1 75 ? -4.328 -0.343 -0.266 1 98.44 75 THR B CA 1
ATOM 1482 C C . THR B 1 75 ? -3.039 -1.105 0.033 1 98.44 75 THR B C 1
ATOM 1484 O O . THR B 1 75 ? -2.809 -1.524 1.169 1 98.44 75 THR B O 1
ATOM 1487 N N . THR B 1 76 ? -2.24 -1.362 -0.961 1 98.38 76 THR B N 1
ATOM 1488 C CA . THR B 1 76 ? -1.041 -2.168 -0.754 1 98.38 76 THR B CA 1
ATOM 1489 C C . THR B 1 76 ? 0.031 -1.814 -1.781 1 98.38 76 THR B C 1
ATOM 1491 O O . THR B 1 76 ? -0.274 -1.604 -2.957 1 98.38 76 THR B O 1
ATOM 1494 N N . TYR B 1 77 ? 1.219 -1.748 -1.295 1 98.69 77 TYR B N 1
ATOM 1495 C CA . TYR B 1 77 ? 2.342 -1.499 -2.191 1 98.69 77 TYR B CA 1
ATOM 1496 C C . TYR B 1 77 ? 3.08 -2.793 -2.514 1 98.69 77 TYR B C 1
ATOM 1498 O O . TYR B 1 77 ? 3.625 -2.947 -3.609 1 98.69 77 TYR B O 1
ATOM 1506 N N . SER B 1 78 ? 3.078 -3.76 -1.602 1 98.38 78 SER B N 1
ATOM 1507 C CA . SER B 1 78 ? 3.811 -5.008 -1.791 1 98.38 78 SER B CA 1
ATOM 1508 C C . SER B 1 78 ? 3.219 -5.828 -2.934 1 98.38 78 SER B C 1
ATOM 1510 O O . SER B 1 78 ? 3.955 -6.414 -3.73 1 98.38 78 SER B O 1
ATOM 1512 N N . THR B 1 79 ? 1.839 -5.891 -3 1 97.69 79 THR B N 1
ATOM 1513 C CA . THR B 1 79 ? 1.204 -6.598 -4.105 1 97.69 79 THR B CA 1
ATOM 1514 C C . THR B 1 79 ? 1.486 -5.898 -5.434 1 97.69 79 THR B C 1
ATOM 1516 O O . THR B 1 79 ? 1.666 -6.551 -6.461 1 97.69 79 THR B O 1
ATOM 1519 N N . PHE B 1 80 ? 1.48 -4.555 -5.391 1 98.31 80 PHE B N 1
ATOM 1520 C CA . PHE B 1 80 ? 1.884 -3.797 -6.57 1 98.31 80 PHE B CA 1
ATOM 1521 C C . PHE B 1 80 ? 3.287 -4.191 -7.012 1 98.31 80 PHE B C 1
ATOM 1523 O O . PHE B 1 80 ? 3.541 -4.371 -8.203 1 98.31 80 PHE B O 1
ATOM 1530 N N . SER B 1 81 ? 4.23 -4.336 -6.082 1 98.56 81 SER B N 1
ATOM 1531 C CA . SER B 1 81 ? 5.602 -4.746 -6.367 1 98.56 81 SER B CA 1
ATOM 1532 C C . SER B 1 81 ? 5.645 -6.156 -6.949 1 98.56 81 SER B C 1
ATOM 1534 O O . SER B 1 81 ? 6.406 -6.426 -7.879 1 98.56 81 SER B O 1
ATOM 1536 N N . LEU B 1 82 ? 4.828 -7.035 -6.352 1 97.62 82 LEU B N 1
ATOM 1537 C CA . LEU B 1 82 ? 4.695 -8.391 -6.871 1 97.62 82 LEU B CA 1
ATOM 1538 C C . LEU B 1 82 ? 4.254 -8.375 -8.328 1 97.62 82 LEU B C 1
ATOM 1540 O O . LEU B 1 82 ? 4.84 -9.062 -9.172 1 97.62 82 LEU B O 1
ATOM 1544 N N . ASP B 1 83 ? 3.209 -7.602 -8.633 1 97.5 83 ASP B N 1
ATOM 1545 C CA . ASP B 1 83 ? 2.701 -7.484 -9.992 1 97.5 83 ASP B CA 1
ATOM 1546 C C . ASP B 1 83 ? 3.789 -6.988 -10.945 1 97.5 83 ASP B C 1
ATOM 1548 O O . ASP B 1 83 ? 3.953 -7.52 -12.047 1 97.5 83 ASP B O 1
ATOM 1552 N N . CYS B 1 84 ? 4.512 -5.965 -10.508 1 98.25 84 CYS B N 1
ATOM 1553 C CA . CYS B 1 84 ? 5.574 -5.395 -11.32 1 98.25 84 CYS B CA 1
ATOM 1554 C C . CYS B 1 84 ? 6.645 -6.438 -11.625 1 98.25 84 CYS B C 1
ATOM 1556 O O . CYS B 1 84 ? 7.062 -6.59 -12.773 1 98.25 84 CYS B O 1
ATOM 1558 N N . VAL B 1 85 ? 7.082 -7.129 -10.617 1 97.88 85 VAL B N 1
ATOM 1559 C CA . VAL B 1 85 ? 8.148 -8.109 -10.773 1 97.88 85 VAL B CA 1
ATOM 1560 C C . VAL B 1 85 ? 7.676 -9.242 -11.688 1 97.88 85 VAL B C 1
ATOM 1562 O O . VAL B 1 85 ? 8.43 -9.719 -12.539 1 97.88 85 VAL B O 1
ATOM 1565 N N . LYS B 1 86 ? 6.41 -9.672 -11.484 1 96.56 86 LYS B N 1
ATOM 1566 C CA . LYS B 1 86 ? 5.863 -10.711 -12.352 1 96.56 86 LYS B CA 1
ATOM 1567 C C . LYS B 1 86 ? 5.879 -10.281 -13.812 1 96.56 86 LYS B C 1
ATOM 1569 O O . LYS B 1 86 ? 6.258 -11.055 -14.695 1 96.56 86 LYS B O 1
ATOM 1574 N N . LEU B 1 87 ? 5.418 -9.102 -14.07 1 97.19 87 LEU B N 1
ATOM 1575 C CA . LEU B 1 87 ? 5.398 -8.578 -15.43 1 97.19 87 LEU B CA 1
ATOM 1576 C C . LEU B 1 87 ? 6.809 -8.492 -16 1 97.19 87 LEU B C 1
ATOM 1578 O O . LEU B 1 87 ? 7.016 -8.766 -17.188 1 97.19 87 LEU B O 1
ATOM 1582 N N . LEU B 1 88 ? 7.781 -8.117 -15.156 1 97.56 88 LEU B N 1
ATOM 1583 C CA . LEU B 1 88 ? 9.172 -8.039 -15.586 1 97.56 88 LEU B CA 1
ATOM 1584 C C . LEU B 1 88 ? 9.719 -9.422 -15.914 1 97.56 88 LEU B C 1
ATOM 1586 O O . LEU B 1 88 ? 10.375 -9.609 -16.938 1 97.56 88 LEU B O 1
ATOM 1590 N N . ILE B 1 89 ? 9.438 -10.383 -15.062 1 96.56 89 ILE B N 1
ATOM 1591 C CA . ILE B 1 89 ? 9.906 -11.75 -15.258 1 96.56 89 ILE B CA 1
ATOM 1592 C C . ILE B 1 89 ? 9.297 -12.328 -16.531 1 96.56 89 ILE B C 1
ATOM 1594 O O . ILE B 1 89 ? 9.977 -13.031 -17.297 1 96.56 89 ILE B O 1
ATOM 1598 N N . GLU B 1 90 ? 8.094 -12.023 -16.797 1 96 90 GLU B N 1
ATOM 1599 C CA . GLU B 1 90 ? 7.379 -12.516 -17.984 1 96 90 GLU B CA 1
ATOM 1600 C C . GLU B 1 90 ? 7.73 -11.695 -19.219 1 96 90 GLU B C 1
ATOM 1602 O O . GLU B 1 90 ? 7.18 -11.922 -20.297 1 96 90 GLU B O 1
ATOM 1607 N N . LYS B 1 91 ? 8.562 -10.703 -19.078 1 97.75 91 LYS B N 1
ATOM 1608 C CA . LYS B 1 91 ? 9.07 -9.859 -20.156 1 97.75 91 LYS B CA 1
ATOM 1609 C C . LYS B 1 91 ? 7.934 -9.102 -20.844 1 97.75 91 LYS B C 1
ATOM 1611 O O . LYS B 1 91 ? 7.961 -8.891 -22.047 1 97.75 91 LYS B O 1
ATOM 1616 N N . GLN B 1 92 ? 6.934 -8.844 -20.109 1 96.31 92 GLN B N 1
ATOM 1617 C CA . GLN B 1 92 ? 5.836 -8.016 -20.594 1 96.31 92 GLN B CA 1
ATOM 1618 C C . GLN B 1 92 ? 6.102 -6.535 -20.328 1 96.31 92 GLN B C 1
ATOM 1620 O O . GLN B 1 92 ? 5.383 -5.895 -19.562 1 96.31 92 GLN B O 1
ATOM 1625 N N . TRP B 1 93 ? 6.98 -5.961 -21.094 1 96.69 93 TRP B N 1
ATOM 1626 C CA . TRP B 1 93 ? 7.52 -4.629 -20.844 1 96.69 93 TRP B CA 1
ATOM 1627 C C . TRP B 1 93 ? 6.445 -3.561 -21.016 1 96.69 93 TRP B C 1
ATOM 1629 O O . TRP B 1 93 ? 6.352 -2.627 -20.219 1 96.69 93 TRP B O 1
ATOM 1639 N N . ARG B 1 94 ? 5.676 -3.717 -22.078 1 96.88 94 ARG B N 1
ATOM 1640 C CA . ARG B 1 94 ? 4.656 -2.713 -22.359 1 96.88 94 ARG B CA 1
ATOM 1641 C C . ARG B 1 94 ? 3.637 -2.635 -21.219 1 96.88 94 ARG B C 1
ATOM 1643 O O . ARG B 1 94 ? 3.305 -1.544 -20.75 1 96.88 94 ARG B O 1
ATOM 1650 N N . ILE B 1 95 ? 3.137 -3.734 -20.781 1 96.25 95 ILE B N 1
ATOM 1651 C CA . ILE B 1 95 ? 2.141 -3.791 -19.719 1 96.25 95 ILE B CA 1
ATOM 1652 C C . ILE B 1 95 ? 2.762 -3.332 -18.391 1 96.25 95 ILE B C 1
ATOM 1654 O O . ILE B 1 95 ? 2.098 -2.691 -17.578 1 96.25 95 ILE B O 1
ATOM 1658 N N . PHE B 1 96 ? 4.062 -3.693 -18.188 1 97.75 96 PHE B N 1
ATOM 1659 C CA . PHE B 1 96 ? 4.785 -3.264 -17 1 97.75 96 PHE B CA 1
ATOM 1660 C C . PHE B 1 96 ? 4.773 -1.745 -16.875 1 97.75 96 PHE B C 1
ATOM 1662 O O . PHE B 1 96 ? 4.41 -1.205 -15.828 1 97.75 96 PHE B O 1
ATOM 1669 N N . PHE B 1 97 ? 5.117 -1.079 -17.953 1 98 97 PHE B N 1
ATOM 1670 C CA . PHE B 1 97 ? 5.211 0.376 -17.906 1 98 97 PHE B CA 1
ATOM 1671 C C . PHE B 1 97 ? 3.828 1.006 -17.812 1 98 97 PHE B C 1
ATOM 1673 O O . PHE B 1 97 ? 3.631 1.966 -17.062 1 98 97 PHE B O 1
ATOM 1680 N N . LEU B 1 98 ? 2.885 0.512 -18.531 1 97.31 98 LEU B N 1
ATOM 1681 C CA . LEU B 1 98 ? 1.528 1.046 -18.469 1 97.31 98 LEU B CA 1
ATOM 1682 C C . LEU B 1 98 ? 0.927 0.87 -17.078 1 97.31 98 LEU B C 1
ATOM 1684 O O . LEU B 1 98 ? 0.312 1.794 -16.547 1 97.31 98 LEU B O 1
ATOM 1688 N N . TYR B 1 99 ? 1.074 -0.288 -16.5 1 97.62 99 TYR B N 1
ATOM 1689 C CA . TYR B 1 99 ? 0.533 -0.615 -15.18 1 97.62 99 TYR B CA 1
ATOM 1690 C C . TYR B 1 99 ? 1.174 0.244 -14.102 1 97.62 99 TYR B C 1
ATOM 1692 O O . TYR B 1 99 ? 0.474 0.856 -13.289 1 97.62 99 TYR B O 1
ATOM 1700 N N . SER B 1 100 ? 2.568 0.249 -14.094 1 98.31 100 SER B N 1
ATOM 1701 C CA . SER B 1 100 ? 3.271 0.959 -13.031 1 98.31 100 SER B CA 1
ATOM 1702 C C . SER B 1 100 ? 3.039 2.463 -13.117 1 98.31 100 SER B C 1
ATOM 1704 O O . SER B 1 100 ? 2.76 3.117 -12.117 1 98.31 100 SER B O 1
ATOM 1706 N N . LEU B 1 101 ? 3.053 3.014 -14.305 1 98.19 101 LEU B N 1
ATOM 1707 C CA . LEU B 1 101 ? 2.871 4.449 -14.484 1 98.19 101 LEU B CA 1
ATOM 1708 C C . LEU B 1 101 ? 1.423 4.852 -14.234 1 98.19 101 LEU B C 1
ATOM 1710 O O . LEU B 1 101 ? 1.159 5.887 -13.617 1 98.19 101 LEU B O 1
ATOM 1714 N N . SER B 1 102 ? 0.474 4.043 -14.789 1 98.38 102 SER B N 1
ATOM 1715 C CA . SER B 1 102 ? -0.929 4.387 -14.578 1 98.38 102 SER B CA 1
ATOM 1716 C C . SER B 1 102 ? -1.307 4.301 -13.102 1 98.38 102 SER B C 1
ATOM 1718 O O . SER B 1 102 ? -2.055 5.141 -12.602 1 98.38 102 SER B O 1
ATOM 1720 N N . THR B 1 103 ? -0.81 3.258 -12.391 1 98.69 103 THR B N 1
ATOM 1721 C CA . THR B 1 103 ? -1.104 3.148 -10.969 1 98.69 103 THR B CA 1
ATOM 1722 C C . THR B 1 103 ? -0.601 4.375 -10.219 1 98.69 103 THR B C 1
ATOM 1724 O O . THR B 1 103 ? -1.341 4.98 -9.438 1 98.69 103 THR B O 1
ATOM 1727 N N . PHE B 1 104 ? 0.666 4.738 -10.523 1 98.75 104 PHE B N 1
ATOM 1728 C CA . PHE B 1 104 ? 1.266 5.891 -9.852 1 98.75 104 PHE B CA 1
ATOM 1729 C C . PHE B 1 104 ? 0.49 7.164 -10.172 1 98.75 104 PHE B C 1
ATOM 1731 O O . PHE B 1 104 ? 0.073 7.883 -9.258 1 98.75 104 PHE B O 1
ATOM 1738 N N . LEU B 1 105 ? 0.241 7.457 -11.414 1 98.75 105 LEU B N 1
ATOM 1739 C CA . LEU B 1 105 ? -0.383 8.703 -11.844 1 98.75 105 LEU B CA 1
ATOM 1740 C C . LEU B 1 105 ? -1.829 8.781 -11.367 1 98.75 105 LEU B C 1
ATOM 1742 O O . LEU B 1 105 ? -2.273 9.828 -10.883 1 98.75 105 LEU B O 1
ATOM 1746 N N . LEU B 1 106 ? -2.58 7.73 -11.484 1 98.81 106 LEU B N 1
ATOM 1747 C CA . LEU B 1 106 ? -3.992 7.738 -11.117 1 98.81 106 LEU B CA 1
ATOM 1748 C C . LEU B 1 106 ? -4.164 7.828 -9.609 1 98.81 106 LEU B C 1
ATOM 1750 O O . LEU B 1 106 ? -5.062 8.516 -9.117 1 98.81 106 LEU B O 1
ATOM 1754 N N . CYS B 1 107 ? -3.324 7.105 -8.875 1 98.88 107 CYS B N 1
ATOM 1755 C CA . CYS B 1 107 ? -3.438 7.176 -7.422 1 98.88 107 CYS B CA 1
ATOM 1756 C C . CYS B 1 107 ? -3.139 8.578 -6.918 1 98.88 107 CYS B C 1
ATOM 1758 O O . CYS B 1 107 ? -3.869 9.117 -6.082 1 98.88 107 CYS B O 1
ATOM 1760 N N . VAL B 1 108 ? -2.021 9.188 -7.422 1 98.81 108 VAL B N 1
ATOM 1761 C CA . VAL B 1 108 ? -1.667 10.539 -7.023 1 98.81 108 VAL B CA 1
ATOM 1762 C C . VAL B 1 108 ? -2.768 11.508 -7.445 1 98.81 108 VAL B C 1
ATOM 1764 O O . VAL B 1 108 ? -3.186 12.367 -6.664 1 98.81 108 VAL B O 1
ATOM 1767 N N . PHE B 1 109 ? -3.277 11.344 -8.617 1 98.69 109 PHE B N 1
ATOM 1768 C CA . PHE B 1 109 ? -4.312 12.219 -9.156 1 98.69 109 PHE B CA 1
ATOM 1769 C C . PHE B 1 109 ? -5.602 12.086 -8.344 1 98.69 109 PHE B C 1
ATOM 1771 O O . PHE B 1 109 ? -6.191 13.094 -7.945 1 98.69 109 PHE B O 1
ATOM 1778 N N . PHE B 1 110 ? -6.066 10.914 -8.141 1 98.69 110 PHE B N 1
ATOM 1779 C CA . PHE B 1 110 ? -7.352 10.703 -7.484 1 98.69 110 PHE B CA 1
ATOM 1780 C C . PHE B 1 110 ? -7.266 11.031 -6 1 98.69 110 PHE B C 1
ATOM 1782 O O . PHE B 1 110 ? -8.242 11.477 -5.398 1 98.69 110 PHE B O 1
ATOM 1789 N N . PHE B 1 111 ? -6.109 10.766 -5.395 1 98.62 111 PHE B N 1
ATOM 1790 C CA . PHE B 1 111 ? -5.93 11.289 -4.047 1 98.62 111 PHE B CA 1
ATOM 1791 C C . PHE B 1 111 ? -6.145 12.797 -4.012 1 98.62 111 PHE B C 1
ATOM 1793 O O . PHE B 1 111 ? -6.879 13.305 -3.164 1 98.62 111 PHE B O 1
ATOM 1800 N N . TYR B 1 112 ? -5.441 13.492 -4.902 1 98.25 112 TYR B N 1
ATOM 1801 C CA . TYR B 1 112 ? -5.543 14.945 -4.961 1 98.25 112 TYR B CA 1
ATOM 1802 C C . TYR B 1 112 ? -6.977 15.391 -5.219 1 98.25 112 TYR B C 1
ATOM 1804 O O . TYR B 1 112 ? -7.457 16.344 -4.613 1 98.25 112 TYR B O 1
ATOM 1812 N N . LEU B 1 113 ? -7.629 14.734 -6.164 1 98.06 113 LEU B N 1
ATOM 1813 C CA . LEU B 1 113 ? -9.023 15.023 -6.465 1 98.06 113 LEU B CA 1
ATOM 1814 C C . LEU B 1 113 ? -9.891 14.906 -5.215 1 98.06 113 LEU B C 1
ATOM 1816 O O . LEU B 1 113 ? -10.773 15.734 -4.98 1 98.06 113 LEU B O 1
ATOM 1820 N N . GLY B 1 114 ? -9.727 13.82 -4.414 1 97.81 114 GLY B N 1
ATOM 1821 C CA . GLY B 1 114 ? -10.445 13.664 -3.16 1 97.81 114 GLY B CA 1
ATOM 1822 C C . GLY B 1 114 ? -10.148 14.766 -2.162 1 97.81 114 GLY B C 1
ATOM 1823 O O . GLY B 1 114 ? -11.047 15.242 -1.464 1 97.81 114 GLY B O 1
ATOM 1824 N N . LEU B 1 115 ? -8.883 15.18 -2.127 1 95.62 115 LEU B N 1
ATOM 1825 C CA . LEU B 1 115 ? -8.414 16.188 -1.185 1 95.62 115 LEU B CA 1
ATOM 1826 C C . LEU B 1 115 ? -9.094 17.531 -1.451 1 95.62 115 LEU B C 1
ATOM 1828 O O . LEU B 1 115 ? -9.445 18.25 -0.513 1 95.62 115 LEU B O 1
ATOM 1832 N N . ILE B 1 116 ? -9.32 17.891 -2.631 1 95.62 116 ILE B N 1
ATOM 1833 C CA . ILE B 1 116 ? -9.805 19.219 -2.955 1 95.62 116 ILE B CA 1
ATOM 1834 C C . ILE B 1 116 ? -11.328 19.234 -2.975 1 95.62 116 ILE B C 1
ATOM 1836 O O . ILE B 1 116 ? -11.953 20.281 -3.172 1 95.62 116 ILE B O 1
ATOM 1840 N N . MET B 1 117 ? -11.992 18.094 -2.926 1 91.94 117 MET B N 1
ATOM 1841 C CA . MET B 1 117 ? -13.445 18.031 -2.836 1 91.94 117 MET B CA 1
ATOM 1842 C C . MET B 1 117 ? -13.945 18.672 -1.543 1 91.94 117 MET B C 1
ATOM 1844 O O . MET B 1 117 ? -15.109 19.047 -1.44 1 91.94 117 MET B O 1
ATOM 1848 N N . PHE B 1 118 ? -12.977 18.984 -0.519 1 78.88 118 PHE B N 1
ATOM 1849 C CA . PHE B 1 118 ? -13.336 19.656 0.73 1 78.88 118 PHE B CA 1
ATOM 1850 C C . PHE B 1 118 ? -12.273 20.672 1.12 1 78.88 118 PHE B C 1
ATOM 1852 O O . PHE B 1 118 ? -11.102 20.531 0.774 1 78.88 118 PHE B O 1
#

Foldseek 3Di:
DLVVLLQVLQVQLQVLLVVQLVVQLVVCVDLSNLVSLLVQLLVLLLVLLQCVVVCVPPDPSNNCSNNCRNSVNNHDDVSVVVSLVVCVVVVVVVCSCCSVVCSVVSSVVSNVVSNVVD/DLVVLLQVLQVQLQVLLVVQLVVVLVVCVDLRNLVSLLVQLLVLLLVLLQCVVVCVPPDPSNNCSNNVRNSVNNHDDVVVVVSLVVCVVVVVVVCSCCSVVCSVVSSVVSNVVSNVVD